Protein AF-A0A8I0AFY4-F1 (afdb_monomer_lite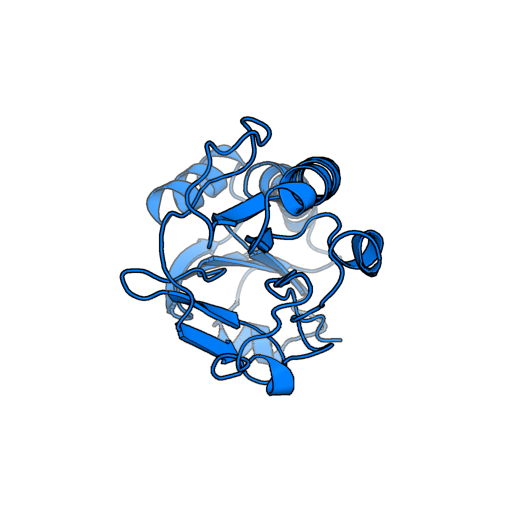)

Secondary structure (DSSP, 8-state):
-------EEEE---SSPPPBTTTTTBTTTB-S-TTTSGGGTTTSEEEEEESSTTHHHHHHHHHTTSSEEEEEE-S-SPP---TTSEE----EEEEEESSSEEEEEESS-EEE--EEEEEEE-TT-HHHHHHHHHHHHHHHHSTTT-EEEEEETTT-HHHHHHTT--SSSEEEEEETTEEEEEEES---HHHHHHHHHHH-

Organism: NCBI:txid2763037

Radius of gyration: 18.48 Å; chains: 1; bounding box: 41×35×51 Å

InterPro domains:
  IPR005746 Thioredoxin [TIGR01068] (112-199)
  IPR013766 Thioredoxin domain [PF00085] (110-197)
  IPR013766 Thioredoxin domain [PS51352] (66-200)
  IPR017937 Thioredoxin, conserved site [PS00194] (117-135)
  IPR036188 FAD/NAD(P)-binding domain superfamily [G3DSA:3.50.50.60] (18-117)
  IPR036188 FAD/NAD(P)-binding domain superfamily [SSF51905] (18-117)
  IPR036249 Thioredoxin-like superfamily [SSF52833] (84-200)

Foldseek 3Di:
DDDDLAAEEQPADDPDDDAACQVVQDVQRYDNQLVVCLVVQALGEYEYEYADQVCLVSQQVSLVGHLAYEYEYPDDDDHDHDPRYHYDPFAFHYFDDDSHTAWTDTPVDIDGQFKEKEWEDAPPDPLSVVVVVLVVVVCSVCSNRYHYHYDHCVVCVVVCVVVVPPAPGKIFMGGNNHTPDIDGTHDDSVRVVVVSVVVD

pLDDT: mean 80.94, std 14.73, range [24.83, 97.5]

Sequence (200 aa):
MYEATSIILATGVNFGKPFKGEEEFLGKGVGYCATCDAPLYKDKVVTIIAYNKHEEAEANFIGTIASKVYYVPMYKQEIEVDSSIEIINDIPVEIVGDSSVKKLILKNSEIEKDMVLVDFFAEWCGPCKMISTILDELQVEFEDKINIIKVNVDNSMDIAEQYNISNIPALVLLKKGQEVQRLIGFSPKQVIKENIEKHL

Structure (mmCIF, N/CA/C/O backbone):
data_AF-A0A8I0AFY4-F1
#
_entry.id   AF-A0A8I0AFY4-F1
#
loop_
_atom_site.group_PDB
_atom_site.id
_atom_site.type_symbol
_atom_site.label_atom_id
_atom_site.label_alt_id
_atom_site.label_comp_id
_atom_site.label_asym_id
_atom_site.label_entity_id
_atom_site.label_seq_id
_atom_site.pdbx_PDB_ins_code
_atom_site.Cartn_x
_atom_site.Cartn_y
_atom_site.Cartn_z
_atom_site.occupancy
_atom_site.B_iso_or_equiv
_atom_site.auth_seq_id
_atom_site.auth_comp_id
_atom_site.auth_asym_id
_atom_site.auth_atom_id
_atom_site.pdbx_PDB_model_num
ATOM 1 N N . MET A 1 1 ? 10.456 -14.677 -0.962 1.00 26.92 1 MET A N 1
ATOM 2 C CA . MET A 1 1 ? 10.326 -14.383 0.481 1.00 26.92 1 MET A CA 1
ATOM 3 C C . MET A 1 1 ? 9.144 -13.441 0.586 1.00 26.92 1 MET A C 1
ATOM 5 O O . MET A 1 1 ? 9.257 -12.318 0.125 1.00 26.92 1 MET A O 1
ATOM 9 N N . TYR A 1 2 ? 7.974 -13.945 0.975 1.00 24.83 2 TYR A N 1
ATOM 10 C CA . TYR A 1 2 ? 6.746 -13.150 0.958 1.00 24.83 2 TYR A CA 1
ATOM 11 C C . TYR A 1 2 ? 6.642 -12.396 2.281 1.00 24.83 2 TYR A C 1
ATOM 13 O O . TYR A 1 2 ? 6.310 -12.987 3.305 1.00 24.83 2 TYR A O 1
ATOM 21 N N . GLU A 1 3 ? 6.982 -11.110 2.260 1.00 30.56 3 GLU A N 1
ATOM 22 C CA . GLU A 1 3 ? 6.644 -10.198 3.346 1.00 30.56 3 GLU A CA 1
ATOM 23 C C . GLU A 1 3 ? 5.211 -9.724 3.140 1.00 30.56 3 GLU A C 1
ATOM 25 O O . GLU A 1 3 ? 4.889 -8.948 2.240 1.00 30.56 3 GLU A O 1
ATOM 30 N N . ALA A 1 4 ? 4.333 -10.245 3.985 1.00 30.28 4 ALA A N 1
ATOM 31 C CA . ALA A 1 4 ? 3.005 -9.712 4.170 1.00 30.28 4 ALA A CA 1
ATOM 32 C C . ALA A 1 4 ? 3.078 -8.229 4.564 1.00 30.28 4 ALA A C 1
ATOM 34 O O . ALA A 1 4 ? 3.603 -7.874 5.622 1.00 30.28 4 ALA A O 1
ATOM 35 N N . THR A 1 5 ? 2.545 -7.347 3.720 1.00 38.12 5 THR A N 1
ATOM 36 C CA . THR A 1 5 ? 2.421 -5.910 4.005 1.00 38.12 5 THR A CA 1
ATOM 37 C C . THR A 1 5 ? 1.078 -5.661 4.671 1.00 38.12 5 THR A C 1
ATOM 39 O O . THR A 1 5 ? 0.124 -5.156 4.086 1.00 38.12 5 THR A O 1
ATOM 42 N N . SER A 1 6 ? 1.015 -6.133 5.908 1.00 39.38 6 SER A N 1
ATOM 43 C CA . SER A 1 6 ? -0.186 -6.189 6.710 1.00 39.38 6 SER A CA 1
ATOM 44 C C . SER A 1 6 ? -0.705 -4.808 7.098 1.00 39.38 6 SER A C 1
ATOM 46 O O . SER A 1 6 ? 0.058 -3.967 7.569 1.00 39.38 6 SER A O 1
ATOM 48 N N . ILE A 1 7 ? -2.022 -4.625 6.982 1.00 42.84 7 ILE A N 1
ATOM 49 C CA . ILE A 1 7 ? -2.773 -3.685 7.821 1.00 42.84 7 ILE A CA 1
ATOM 50 C C . ILE A 1 7 ? -2.442 -4.033 9.264 1.00 42.84 7 ILE A C 1
ATOM 52 O O . ILE A 1 7 ? -2.649 -5.187 9.649 1.00 42.84 7 ILE A O 1
ATOM 56 N N . ILE A 1 8 ? -1.949 -3.057 10.031 1.00 51.09 8 ILE A N 1
ATOM 57 C CA . ILE A 1 8 ? -1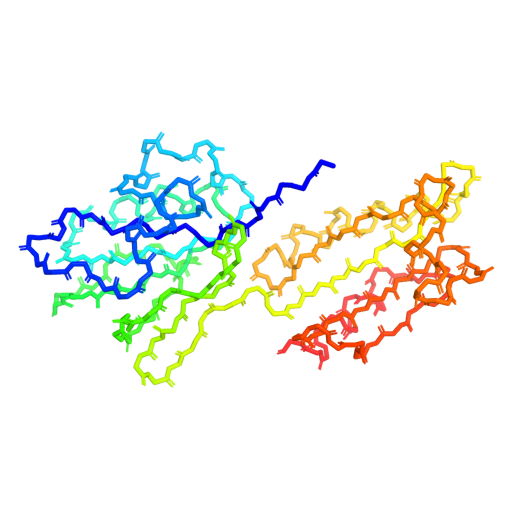.703 -3.260 11.454 1.00 51.09 8 ILE A CA 1
ATOM 58 C C . ILE A 1 8 ? -2.745 -2.576 12.303 1.00 51.09 8 ILE A C 1
ATOM 60 O O . ILE A 1 8 ? -2.895 -1.362 12.246 1.00 51.09 8 ILE A O 1
ATOM 64 N N . LEU A 1 9 ? -3.482 -3.412 13.036 1.00 50.28 9 LEU A N 1
ATOM 65 C CA . LEU A 1 9 ? -4.590 -3.045 13.898 1.00 50.28 9 LEU A CA 1
ATOM 66 C C . LEU A 1 9 ? -4.096 -2.925 15.325 1.00 50.28 9 LEU A C 1
ATOM 68 O O . LEU A 1 9 ? -4.124 -3.904 16.062 1.00 50.28 9 LEU A O 1
ATOM 72 N N . ALA A 1 10 ? -3.668 -1.719 15.691 1.00 49.62 10 ALA A N 1
ATOM 73 C CA . ALA A 1 10 ? -3.444 -1.355 17.080 1.00 49.62 10 ALA A CA 1
ATOM 74 C C . ALA A 1 10 ? -4.791 -1.136 17.762 1.00 49.62 10 ALA A C 1
ATOM 76 O O . ALA A 1 10 ? -5.280 -0.016 17.868 1.00 49.62 10 ALA A O 1
ATOM 77 N N . THR A 1 11 ? -5.418 -2.236 18.155 1.00 48.56 11 THR A N 1
ATOM 78 C CA . THR A 1 11 ? -6.507 -2.234 19.119 1.00 48.56 11 THR A CA 1
ATOM 79 C C . THR A 1 11 ? -5.837 -2.160 20.486 1.00 48.56 11 THR A C 1
ATOM 81 O O . THR A 1 11 ? -5.359 -3.185 20.985 1.00 48.56 11 THR A O 1
ATOM 84 N N . GLY A 1 12 ? -5.728 -0.981 21.102 1.00 49.16 12 GLY A N 1
ATOM 85 C CA . GLY A 1 12 ? -5.342 -0.950 22.513 1.00 49.16 12 GLY A CA 1
ATOM 86 C C . GLY A 1 12 ? -6.315 -1.800 23.332 1.00 49.16 12 GLY A C 1
ATOM 87 O O . GLY A 1 12 ? -7.367 -2.205 22.837 1.00 49.16 12 GLY A O 1
ATOM 88 N N . VAL A 1 13 ? -5.933 -2.136 24.567 1.00 40.81 13 VAL A N 1
ATOM 89 C CA . VAL A 1 13 ? -6.578 -3.178 25.388 1.00 40.81 13 VAL A CA 1
ATOM 90 C C . VAL A 1 13 ? -8.103 -3.008 25.431 1.00 40.81 13 VAL A C 1
ATOM 92 O O . VAL A 1 13 ? -8.651 -2.269 26.250 1.00 40.81 13 VAL A O 1
ATOM 95 N N . ASN A 1 14 ? -8.805 -3.709 24.542 1.00 49.06 14 ASN A N 1
ATOM 96 C CA . ASN A 1 14 ? -10.248 -3.770 24.551 1.00 49.06 14 ASN A CA 1
ATOM 97 C C . ASN A 1 14 ? -10.623 -4.805 25.610 1.00 49.06 14 ASN A C 1
ATOM 99 O O . ASN A 1 14 ? -10.336 -5.989 25.469 1.00 49.06 14 ASN A O 1
ATOM 103 N N . PHE A 1 15 ? -11.260 -4.368 26.694 1.00 49.75 15 PHE A N 1
ATOM 104 C CA . PHE A 1 15 ? -11.812 -5.284 27.699 1.00 49.75 15 PHE A CA 1
ATOM 105 C C . PHE A 1 15 ? -13.064 -6.034 27.186 1.00 49.75 15 PHE A C 1
ATOM 107 O O . PHE A 1 15 ? -13.679 -6.797 27.931 1.00 49.75 15 PHE A O 1
ATOM 114 N N . GLY A 1 16 ? -13.477 -5.782 25.938 1.00 58.00 16 GLY A N 1
ATOM 115 C CA . GLY A 1 16 ? -14.559 -6.460 25.232 1.00 58.00 16 GLY A CA 1
ATOM 116 C C . GLY A 1 16 ? -14.135 -7.749 24.522 1.00 58.00 16 GLY A C 1
ATOM 117 O O . GLY A 1 16 ? -13.005 -8.215 24.620 1.00 58.00 16 GLY A O 1
ATOM 118 N N . LYS A 1 17 ? -15.086 -8.359 23.807 1.00 62.84 17 LYS A N 1
ATOM 119 C CA . LYS A 1 17 ? -14.839 -9.577 23.028 1.00 62.84 17 LYS A CA 1
ATOM 120 C C . LYS A 1 17 ? -14.086 -9.215 21.737 1.00 62.84 17 LYS A C 1
ATOM 122 O O . LYS A 1 17 ? -14.572 -8.315 21.047 1.00 62.84 17 LYS A O 1
ATOM 127 N N . PRO A 1 18 ? -12.995 -9.920 21.384 1.00 69.12 18 PRO A N 1
ATOM 128 C CA . PRO A 1 18 ? -12.324 -9.713 20.108 1.00 69.12 18 PRO A CA 1
ATOM 129 C C . PRO A 1 18 ? -13.300 -9.927 18.950 1.00 69.12 18 PRO A C 1
ATOM 131 O O . PRO A 1 18 ? -14.193 -10.788 19.016 1.00 69.12 18 PRO A O 1
ATOM 134 N N . PHE A 1 19 ? -13.164 -9.121 17.902 1.00 78.62 19 PHE A N 1
ATOM 135 C CA . PHE A 1 19 ? -13.983 -9.262 16.702 1.00 78.62 19 PHE A CA 1
ATOM 136 C C . PHE A 1 19 ? -13.390 -10.318 15.766 1.00 78.62 19 PHE A C 1
ATOM 138 O O . PHE A 1 19 ? -12.301 -10.858 15.975 1.00 78.62 19 PHE A O 1
ATOM 145 N N . LYS A 1 20 ? -14.173 -10.727 14.767 1.00 86.50 20 LYS A N 1
ATOM 146 C CA . LYS A 1 20 ? -13.844 -11.902 13.958 1.00 86.50 20 LYS A CA 1
ATOM 147 C C . LYS A 1 20 ? -12.506 -11.691 13.231 1.00 86.50 20 LYS A C 1
ATOM 149 O O . LYS A 1 20 ? -12.325 -10.678 12.567 1.00 86.50 20 LYS A O 1
ATOM 154 N N . GLY A 1 21 ? -11.591 -12.651 13.366 1.00 82.88 21 GLY A N 1
ATOM 155 C CA . GLY A 1 21 ? -10.251 -12.613 12.765 1.00 82.88 21 GLY A CA 1
ATOM 156 C C . GLY A 1 21 ? -9.164 -11.948 13.624 1.00 82.88 21 GLY A C 1
ATOM 157 O O . GLY A 1 21 ? -7.987 -12.121 13.332 1.00 82.88 21 GLY A O 1
ATOM 158 N N . GLU A 1 22 ? -9.506 -11.250 14.710 1.00 79.19 22 GLU A N 1
ATOM 159 C CA . GLU A 1 22 ? -8.527 -10.513 15.531 1.00 79.19 22 GLU A CA 1
ATOM 160 C C . GLU A 1 22 ? -7.466 -11.429 16.159 1.00 79.19 22 GLU A C 1
ATOM 162 O O . GLU A 1 22 ? -6.271 -11.230 15.948 1.00 79.19 22 GLU A O 1
ATOM 167 N N . GLU A 1 23 ? -7.888 -12.500 16.839 1.00 81.94 23 GLU A N 1
ATOM 168 C CA . GLU A 1 23 ? -6.957 -13.480 17.420 1.00 81.94 23 GLU A CA 1
ATOM 169 C C . GLU A 1 23 ? -6.229 -14.312 16.352 1.00 81.94 23 GLU A C 1
ATOM 171 O O . GLU A 1 23 ? -5.072 -14.688 16.530 1.00 81.94 23 GLU A O 1
ATOM 176 N N . GLU A 1 24 ? -6.891 -14.598 15.229 1.00 81.56 24 GLU A N 1
ATOM 177 C CA . GLU A 1 24 ? -6.351 -15.438 14.152 1.00 81.56 24 GLU A CA 1
ATOM 178 C C . GLU A 1 24 ? -5.161 -14.781 13.436 1.00 81.56 24 GLU A C 1
ATOM 180 O O . GLU A 1 24 ? -4.197 -15.461 13.052 1.00 81.56 24 GLU A O 1
ATOM 185 N N . PHE A 1 25 ? -5.231 -13.458 13.268 1.00 77.00 25 PHE A N 1
ATOM 186 C CA . PHE A 1 25 ? -4.228 -12.663 12.568 1.00 77.00 25 PHE A CA 1
ATOM 187 C C . PHE A 1 25 ? -3.244 -11.946 13.502 1.00 77.00 25 PHE A C 1
ATOM 189 O O . PHE A 1 25 ? -2.406 -11.174 13.021 1.00 77.00 25 PHE A O 1
ATOM 196 N N . LEU A 1 26 ? -3.280 -12.226 14.809 1.00 78.19 26 LEU A N 1
ATOM 197 C CA . LEU A 1 26 ? -2.292 -11.725 15.764 1.00 78.19 26 LEU A CA 1
ATOM 198 C C . LEU A 1 26 ? -0.874 -12.157 15.356 1.00 78.19 26 LEU A C 1
ATOM 200 O O . LEU A 1 26 ? -0.601 -13.339 15.149 1.00 78.19 26 LEU A O 1
ATOM 204 N N . GLY A 1 27 ? 0.028 -11.186 15.187 1.00 70.62 27 GLY A N 1
ATOM 205 C CA . GLY A 1 27 ? 1.389 -11.411 14.680 1.00 70.62 27 GLY A CA 1
ATOM 206 C C . GLY A 1 27 ? 1.479 -11.702 13.173 1.00 70.62 27 GLY A C 1
ATOM 207 O O . GLY A 1 27 ? 2.576 -11.821 12.638 1.00 70.62 27 GLY A O 1
ATOM 208 N N . LYS A 1 28 ? 0.345 -11.774 12.464 1.00 71.94 28 LYS A N 1
ATOM 209 C CA . LYS A 1 28 ? 0.242 -11.890 10.993 1.00 71.94 28 LYS A CA 1
ATOM 210 C C . LYS A 1 28 ? -0.274 -10.601 10.352 1.00 71.94 28 LYS A C 1
ATOM 212 O O . LYS A 1 28 ? -0.790 -10.584 9.233 1.00 71.94 28 LYS A O 1
ATOM 217 N N . GLY A 1 29 ? -0.161 -9.507 11.088 1.00 71.69 29 GLY A N 1
ATOM 218 C CA . GLY A 1 29 ? -0.701 -8.217 10.719 1.00 71.69 29 GLY A CA 1
ATOM 219 C C . GLY A 1 29 ? -1.465 -7.545 11.828 1.00 71.69 29 GLY A C 1
ATOM 220 O O . GLY A 1 29 ? -1.423 -6.344 11.897 1.00 71.69 29 GLY A O 1
ATOM 221 N N . VAL A 1 30 ? -2.073 -8.261 12.763 1.00 76.88 30 VAL A N 1
ATOM 222 C CA . VAL A 1 30 ? -2.669 -7.622 13.945 1.00 76.88 30 VAL A CA 1
ATOM 223 C C . VAL A 1 30 ? -1.609 -7.494 15.040 1.00 76.88 30 VAL A C 1
ATOM 225 O O . VAL A 1 30 ? -0.849 -8.441 15.260 1.00 76.88 30 VAL A O 1
ATOM 228 N N . GLY A 1 31 ? -1.553 -6.349 15.725 1.00 75.38 31 GLY A N 1
ATOM 229 C CA . GLY A 1 31 ? -0.622 -6.095 16.829 1.00 75.38 31 GLY A CA 1
ATOM 230 C C . GLY A 1 31 ? -1.266 -5.199 17.884 1.00 75.38 31 GLY A C 1
ATOM 231 O O . GLY A 1 31 ? -1.845 -4.181 17.547 1.00 75.38 31 GLY A O 1
ATOM 232 N N . TYR A 1 32 ? -1.180 -5.558 19.165 1.00 71.06 32 TYR A N 1
ATOM 233 C CA . TYR A 1 32 ? -1.927 -4.873 20.235 1.00 71.06 32 TYR A CA 1
ATOM 234 C C . TYR A 1 32 ? -1.276 -3.592 20.772 1.00 71.06 32 TYR A C 1
ATOM 236 O O . TYR A 1 32 ? -1.876 -2.893 21.585 1.00 71.06 32 TYR A O 1
ATOM 244 N N . CYS A 1 33 ? -0.043 -3.291 20.366 1.00 69.75 33 CYS A N 1
ATOM 245 C CA . CYS A 1 33 ? 0.680 -2.107 20.813 1.00 69.75 33 CYS A CA 1
ATOM 246 C C . CYS A 1 33 ? 1.232 -1.378 19.594 1.00 69.75 33 CYS A C 1
ATOM 248 O O . CYS A 1 33 ? 2.164 -1.862 18.950 1.00 69.75 33 CYS A O 1
ATOM 250 N N . ALA A 1 34 ? 0.672 -0.207 19.275 1.00 65.75 34 ALA A N 1
ATOM 251 C CA . ALA A 1 34 ? 1.087 0.511 18.079 1.00 65.75 34 ALA A CA 1
ATOM 252 C C . ALA A 1 34 ? 2.571 0.898 18.174 1.00 65.75 34 ALA A C 1
ATOM 254 O O . ALA A 1 34 ? 3.357 0.714 17.251 1.00 65.75 34 ALA A O 1
ATOM 255 N N . THR A 1 35 ? 2.961 1.390 19.346 1.00 68.88 35 THR A N 1
ATOM 256 C CA . THR A 1 35 ? 4.300 1.923 19.609 1.00 68.88 35 THR A CA 1
ATOM 257 C C . THR A 1 35 ? 5.371 0.846 19.805 1.00 68.88 35 THR A C 1
ATOM 259 O O . THR A 1 35 ? 6.526 1.075 19.451 1.00 68.88 35 THR A O 1
ATOM 262 N N . CYS A 1 36 ? 5.020 -0.334 20.323 1.00 70.81 36 CYS A N 1
ATOM 263 C CA . CYS A 1 36 ? 5.969 -1.429 20.561 1.00 70.81 36 CYS A CA 1
ATOM 264 C C . CYS A 1 36 ? 6.450 -2.060 19.249 1.00 70.81 36 CYS A C 1
ATOM 266 O O . CYS A 1 36 ? 7.625 -2.395 19.107 1.00 70.81 36 CYS A O 1
ATOM 268 N N . ASP A 1 37 ? 5.534 -2.179 18.290 1.00 69.88 37 ASP A N 1
ATOM 269 C CA . ASP A 1 37 ? 5.770 -2.763 16.971 1.00 69.88 37 ASP A CA 1
ATOM 270 C C . ASP A 1 37 ? 6.057 -1.689 15.909 1.00 69.88 37 ASP A C 1
ATOM 272 O O . ASP A 1 37 ? 6.194 -2.000 14.729 1.00 69.88 37 ASP A O 1
ATOM 276 N N . ALA A 1 38 ? 6.219 -0.428 16.320 1.00 71.50 38 ALA A N 1
ATOM 277 C CA . ALA A 1 38 ? 6.475 0.713 15.446 1.00 71.50 38 ALA A CA 1
ATOM 278 C C . ALA A 1 38 ? 7.570 0.480 14.380 1.00 71.50 38 ALA A C 1
ATOM 280 O O . ALA A 1 38 ? 7.353 0.858 13.228 1.00 71.50 38 ALA A O 1
ATOM 281 N N . PRO A 1 39 ? 8.709 -0.193 14.661 1.00 72.62 39 PRO A N 1
ATOM 282 C CA . PRO A 1 39 ? 9.692 -0.501 13.619 1.00 72.62 39 PRO A CA 1
ATOM 283 C C . PRO A 1 39 ? 9.135 -1.335 12.455 1.00 72.62 39 PRO A C 1
ATOM 285 O O . PRO A 1 39 ? 9.630 -1.228 11.337 1.00 72.62 39 PRO A O 1
ATOM 288 N N . LEU A 1 40 ? 8.107 -2.153 12.698 1.00 65.75 40 LEU A N 1
ATOM 289 C CA . LEU A 1 40 ? 7.450 -2.980 11.685 1.00 65.75 40 LEU A CA 1
ATOM 290 C C . LEU A 1 40 ? 6.480 -2.184 10.808 1.00 65.75 40 LEU A C 1
ATOM 292 O O . LEU A 1 40 ? 6.037 -2.714 9.787 1.00 65.75 40 LEU A O 1
ATOM 296 N N . TYR A 1 41 ? 6.114 -0.967 11.219 1.00 72.06 41 TYR A N 1
ATOM 297 C CA . TYR A 1 41 ? 5.075 -0.135 10.595 1.00 72.06 41 TYR A CA 1
ATOM 298 C C . TYR A 1 41 ? 5.657 0.913 9.659 1.00 72.06 41 TYR A C 1
ATOM 300 O O . TYR A 1 41 ? 4.914 1.583 8.944 1.00 72.06 41 TYR A O 1
ATOM 308 N N . LYS A 1 42 ? 6.984 1.050 9.685 1.00 70.00 42 LYS A N 1
ATOM 309 C CA . LYS A 1 42 ? 7.702 1.992 8.852 1.00 70.00 42 LYS A CA 1
ATOM 310 C C . LYS A 1 42 ? 7.335 1.773 7.385 1.00 70.00 42 LYS A C 1
ATOM 312 O O . LYS A 1 42 ? 7.392 0.641 6.903 1.00 70.00 42 LYS A O 1
ATOM 317 N N . ASP A 1 43 ? 6.964 2.858 6.722 1.00 61.16 43 ASP A N 1
ATOM 318 C CA . ASP A 1 43 ? 6.621 2.899 5.304 1.00 61.16 43 ASP A CA 1
ATOM 319 C C . ASP A 1 43 ? 5.395 2.017 4.923 1.00 61.16 43 ASP A C 1
ATOM 321 O O . ASP A 1 43 ? 5.275 1.480 3.815 1.00 61.16 43 ASP A O 1
ATOM 325 N N . LYS A 1 44 ? 4.474 1.784 5.879 1.00 70.31 44 LYS A N 1
ATOM 326 C CA . LYS A 1 44 ? 3.249 0.978 5.688 1.00 70.31 44 LYS A CA 1
ATOM 327 C C . LYS A 1 44 ? 1.971 1.764 5.967 1.00 70.31 44 LYS A C 1
ATOM 329 O O . LYS A 1 44 ? 1.956 2.704 6.752 1.00 70.31 44 LYS A O 1
ATOM 334 N N . VAL A 1 45 ? 0.868 1.270 5.398 1.00 74.69 45 VAL A N 1
ATOM 335 C CA . VAL A 1 45 ? -0.494 1.684 5.762 1.00 74.69 45 VAL A CA 1
ATOM 336 C C . VAL A 1 45 ? -0.880 0.998 7.061 1.00 74.69 45 VAL A C 1
ATOM 338 O O . VAL A 1 45 ? -0.934 -0.232 7.127 1.00 74.69 45 VAL A O 1
ATOM 341 N N . VAL A 1 46 ? -1.194 1.793 8.074 1.00 81.06 46 VAL A N 1
ATOM 342 C CA . VAL A 1 46 ? -1.598 1.320 9.398 1.00 81.06 46 VAL A CA 1
ATOM 343 C C . VAL A 1 46 ? -3.037 1.745 9.659 1.00 81.06 46 VAL A C 1
ATOM 345 O O . VAL A 1 46 ? -3.456 2.832 9.271 1.00 81.06 46 VAL A O 1
ATOM 348 N N . THR A 1 47 ? -3.826 0.884 10.296 1.00 85.62 47 THR A N 1
ATOM 349 C CA . THR A 1 47 ? -5.191 1.224 10.716 1.00 85.62 47 THR A CA 1
ATOM 350 C C . THR A 1 47 ? -5.288 1.067 12.223 1.00 85.62 47 THR A C 1
ATOM 352 O O . THR A 1 47 ? -5.268 -0.037 12.738 1.00 85.62 47 THR A O 1
ATOM 355 N N . ILE A 1 48 ? -5.401 2.159 12.959 1.00 86.94 48 ILE A N 1
ATOM 356 C CA . ILE A 1 48 ? -5.468 2.140 14.419 1.00 86.94 48 ILE A CA 1
ATOM 357 C C . ILE A 1 48 ? -6.936 2.143 14.829 1.00 86.94 48 ILE A C 1
ATOM 359 O O . ILE A 1 48 ? -7.671 3.065 14.482 1.00 86.94 48 ILE A O 1
ATOM 363 N N . ILE A 1 49 ? -7.367 1.115 15.560 1.00 87.38 49 ILE A N 1
ATOM 364 C CA . ILE A 1 49 ? -8.715 1.050 16.133 1.00 87.38 49 ILE A CA 1
ATOM 365 C C . ILE A 1 49 ? -8.606 1.492 17.584 1.00 87.38 49 ILE A C 1
ATOM 367 O O . ILE A 1 49 ? -8.129 0.742 18.432 1.00 87.38 49 ILE A O 1
ATOM 371 N N . ALA A 1 50 ? -9.065 2.704 17.865 1.00 85.75 50 ALA A N 1
ATOM 372 C CA . ALA A 1 50 ? -8.857 3.333 19.155 1.00 85.75 50 ALA A CA 1
ATOM 373 C C . ALA A 1 50 ? -10.115 3.289 20.023 1.00 85.75 50 ALA A C 1
ATOM 375 O O . ALA A 1 50 ? -11.162 3.800 19.639 1.00 85.75 50 ALA A O 1
ATOM 376 N N . TYR A 1 51 ? -10.025 2.731 21.222 1.00 83.44 51 TYR A N 1
ATOM 377 C CA . TYR A 1 51 ? -11.099 2.691 22.214 1.00 83.44 51 TYR A CA 1
ATOM 378 C C . TYR A 1 51 ? -11.041 3.837 23.225 1.00 83.44 51 TYR A C 1
ATOM 380 O O . TYR A 1 51 ? -11.997 4.036 23.979 1.00 83.44 51 TYR A O 1
ATOM 388 N N . ASN A 1 52 ? -9.945 4.593 23.270 1.00 82.44 52 ASN A N 1
ATOM 389 C CA . ASN A 1 52 ? -9.758 5.679 24.221 1.00 82.44 52 ASN A CA 1
ATOM 390 C C . ASN A 1 52 ? -8.894 6.819 23.649 1.00 82.44 52 ASN A C 1
ATOM 392 O O . ASN A 1 52 ? -8.167 6.663 22.674 1.00 82.44 52 ASN A O 1
ATOM 396 N N . LYS A 1 53 ? -8.951 7.984 24.307 1.00 85.25 53 LYS A N 1
ATOM 397 C CA . LYS A 1 53 ? -8.225 9.187 23.875 1.00 85.25 53 LYS A CA 1
ATOM 398 C C . LYS A 1 53 ? -6.694 9.051 23.969 1.00 85.25 53 LYS A C 1
ATOM 400 O O . LYS A 1 53 ? -5.970 9.733 23.259 1.00 85.25 53 LYS A O 1
ATOM 405 N N . HIS A 1 54 ? -6.168 8.162 24.817 1.00 83.50 54 HIS A N 1
ATOM 406 C CA . HIS A 1 54 ? -4.714 7.988 24.965 1.00 83.50 54 HIS A CA 1
ATOM 407 C C . HIS A 1 54 ? -4.058 7.464 23.674 1.00 83.50 54 HIS A C 1
ATOM 409 O O . HIS A 1 54 ? -2.910 7.795 23.384 1.00 83.50 54 HIS A O 1
ATOM 415 N N . GLU A 1 55 ? -4.795 6.709 22.859 1.00 83.31 55 GLU A N 1
ATOM 416 C CA . GLU A 1 55 ? -4.306 6.169 21.585 1.00 83.31 55 GLU A CA 1
ATOM 417 C C . GLU A 1 55 ? -4.116 7.242 20.499 1.00 83.31 55 GLU A C 1
ATOM 419 O O . GLU A 1 55 ? -3.468 6.969 19.494 1.00 83.31 55 GLU A O 1
ATOM 424 N N . GLU A 1 56 ? -4.619 8.470 20.681 1.00 89.12 56 GLU A N 1
ATOM 425 C CA . GLU A 1 56 ? -4.333 9.591 19.767 1.00 89.12 56 GLU A CA 1
ATOM 426 C C . GLU A 1 56 ? -2.834 9.914 19.727 1.00 89.12 56 GLU A C 1
ATOM 428 O O . GLU A 1 56 ? -2.267 10.136 18.659 1.00 89.12 56 GLU A O 1
ATOM 433 N N . ALA A 1 57 ? -2.161 9.879 20.884 1.00 88.06 57 ALA A N 1
ATOM 434 C CA . ALA A 1 57 ? -0.721 10.110 20.966 1.00 88.06 57 ALA A CA 1
ATOM 435 C C . ALA A 1 57 ? 0.071 9.010 20.243 1.00 88.06 57 ALA A C 1
ATOM 437 O O . ALA A 1 57 ? 1.076 9.293 19.589 1.00 88.06 57 ALA A O 1
ATOM 438 N N . GLU A 1 58 ? -0.404 7.764 20.324 1.00 85.62 58 GLU A N 1
ATOM 439 C CA . GLU A 1 58 ? 0.173 6.648 19.578 1.00 85.62 58 GLU A CA 1
ATOM 440 C C . GLU A 1 58 ? -0.053 6.820 18.077 1.00 85.62 58 GLU A C 1
ATOM 442 O O . GLU A 1 58 ? 0.892 6.681 17.308 1.00 85.62 58 GLU A O 1
ATOM 447 N N . ALA A 1 59 ? -1.261 7.199 17.657 1.00 87.69 59 ALA A N 1
ATOM 448 C CA . ALA A 1 59 ? -1.566 7.460 16.256 1.00 87.69 59 ALA A CA 1
ATOM 449 C C . ALA A 1 59 ? -0.699 8.577 15.674 1.00 87.69 59 ALA A C 1
ATOM 451 O O . ALA A 1 59 ? -0.137 8.401 14.596 1.00 87.69 59 ALA A O 1
ATOM 452 N N . ASN A 1 60 ? -0.509 9.669 16.416 1.00 91.25 60 ASN A N 1
ATOM 453 C CA . ASN A 1 60 ? 0.369 10.770 16.023 1.00 91.25 60 ASN A CA 1
ATOM 454 C C . ASN A 1 60 ? 1.824 10.315 15.885 1.00 91.25 60 ASN A C 1
ATOM 456 O O . ASN A 1 60 ? 2.488 10.675 14.919 1.00 91.25 60 ASN A O 1
ATOM 460 N N . PHE A 1 61 ? 2.318 9.487 16.811 1.00 89.50 61 PHE A N 1
ATOM 461 C CA . PHE A 1 61 ? 3.655 8.906 16.697 1.00 89.50 61 PHE A CA 1
ATOM 462 C C . PHE A 1 61 ? 3.779 7.998 15.468 1.00 89.50 61 PHE A C 1
ATOM 464 O O . PHE A 1 61 ? 4.728 8.142 14.698 1.00 89.50 61 PHE A O 1
ATOM 471 N N . ILE A 1 62 ? 2.810 7.107 15.240 1.00 84.50 62 ILE A N 1
ATOM 472 C CA . ILE A 1 62 ? 2.801 6.232 14.064 1.00 84.50 62 ILE A CA 1
ATOM 473 C C . ILE A 1 62 ? 2.703 7.043 12.772 1.00 84.50 62 ILE A C 1
ATOM 475 O O . ILE A 1 62 ? 3.404 6.719 11.823 1.00 84.50 62 ILE A O 1
ATOM 479 N N . GLY A 1 63 ? 1.960 8.148 12.745 1.00 83.00 63 GLY A N 1
ATOM 480 C CA . GLY A 1 63 ? 1.912 9.064 11.601 1.00 83.00 63 GLY A CA 1
ATOM 481 C C . GLY A 1 63 ? 3.269 9.666 11.213 1.00 83.00 63 GLY A C 1
ATOM 482 O O . GLY A 1 63 ? 3.424 10.122 10.088 1.00 83.00 63 GLY A O 1
ATOM 483 N N . THR A 1 64 ? 4.275 9.639 12.098 1.00 84.44 64 THR A N 1
ATOM 484 C CA . THR A 1 64 ? 5.639 10.102 11.767 1.00 84.44 64 THR A CA 1
ATOM 485 C C . THR A 1 64 ? 6.501 9.059 11.052 1.00 84.44 64 THR A C 1
ATOM 487 O O . THR A 1 64 ? 7.562 9.407 10.535 1.00 84.44 64 THR A O 1
ATOM 490 N N . ILE A 1 65 ? 6.087 7.789 11.059 1.00 80.06 65 ILE A N 1
ATOM 491 C CA . ILE A 1 65 ? 6.876 6.659 10.539 1.00 80.06 65 ILE A CA 1
ATOM 492 C C . ILE A 1 65 ? 6.130 5.813 9.509 1.00 80.06 65 ILE A C 1
ATOM 494 O O . ILE A 1 65 ? 6.762 5.206 8.647 1.00 80.06 65 ILE A O 1
ATOM 498 N N . ALA A 1 66 ? 4.813 5.718 9.640 1.00 72.38 66 ALA A N 1
ATOM 499 C CA . ALA A 1 66 ? 3.943 5.033 8.713 1.00 72.38 66 ALA A CA 1
ATOM 500 C C . ALA A 1 66 ? 3.706 5.928 7.507 1.00 72.38 66 ALA A C 1
ATOM 502 O O . ALA A 1 66 ? 3.763 7.153 7.596 1.00 72.38 66 ALA A O 1
ATOM 503 N N . SER A 1 67 ? 3.379 5.286 6.401 1.00 67.44 67 SER A N 1
ATOM 504 C CA . SER A 1 67 ? 3.017 5.988 5.190 1.00 67.44 67 SER A CA 1
ATOM 505 C C . SER A 1 67 ? 1.652 6.668 5.348 1.00 67.44 67 SER A C 1
ATOM 507 O O . SER A 1 67 ? 1.503 7.872 5.151 1.00 67.44 67 SER A O 1
ATOM 509 N N . LYS A 1 68 ? 0.671 5.870 5.807 1.00 77.00 68 LYS A N 1
ATOM 510 C CA . LYS A 1 68 ? -0.715 6.249 6.093 1.00 77.00 68 LYS A CA 1
ATOM 511 C C . LYS A 1 68 ? -1.060 5.786 7.475 1.00 77.00 68 LYS A C 1
ATOM 513 O O . LYS A 1 68 ? -0.775 4.641 7.842 1.00 77.00 68 LYS A O 1
ATOM 518 N N . VAL A 1 69 ? -1.873 6.584 8.145 1.00 83.94 69 VAL A N 1
ATOM 519 C CA . VAL A 1 69 ? -2.641 6.109 9.285 1.00 83.94 69 VAL A CA 1
ATOM 520 C C . VAL A 1 69 ? -4.117 6.365 9.033 1.00 83.94 69 VAL A C 1
ATOM 522 O O . VAL A 1 69 ? -4.541 7.502 8.824 1.00 83.94 69 VAL A O 1
ATOM 525 N N . TYR A 1 70 ? -4.896 5.290 9.060 1.00 86.88 70 TYR A N 1
ATOM 526 C CA . TYR A 1 70 ? -6.333 5.351 9.276 1.00 86.88 70 TYR A CA 1
ATOM 527 C C . TYR A 1 70 ? -6.595 5.252 10.774 1.00 86.88 70 TYR A C 1
ATOM 529 O O . TYR A 1 70 ? -6.066 4.360 11.434 1.00 86.88 70 TYR A O 1
ATOM 537 N N . TYR A 1 71 ? -7.406 6.146 11.319 1.00 89.94 71 TYR A N 1
ATOM 538 C CA . TYR A 1 71 ? -7.773 6.154 12.729 1.00 89.94 71 TYR A CA 1
ATOM 539 C C . TYR A 1 71 ? -9.271 5.896 12.863 1.00 89.94 71 TYR A C 1
ATOM 541 O O . TYR A 1 71 ? -10.086 6.677 12.377 1.00 89.94 71 TYR A O 1
ATOM 549 N N . VAL A 1 72 ? -9.635 4.790 13.505 1.00 90.50 72 VAL A N 1
ATOM 550 C CA . VAL A 1 72 ? -11.019 4.352 13.706 1.00 90.50 72 VAL A CA 1
ATOM 551 C C . VAL A 1 72 ? -11.388 4.553 15.181 1.00 90.50 72 VAL A C 1
ATOM 553 O O . VAL A 1 72 ? -11.079 3.686 16.005 1.00 90.50 72 VAL A O 1
ATOM 556 N N . PRO A 1 73 ? -12.008 5.687 15.560 1.00 91.12 73 PRO A N 1
ATOM 557 C CA . PRO A 1 73 ? -12.387 5.944 16.942 1.00 91.12 73 PRO A CA 1
ATOM 558 C C . PRO A 1 73 ? -13.638 5.151 17.340 1.00 91.12 73 PRO A C 1
ATOM 560 O O . PRO A 1 73 ? -14.716 5.288 16.767 1.00 91.12 73 PRO A O 1
ATOM 563 N N . MET A 1 74 ? -13.510 4.374 18.409 1.00 88.62 74 MET A N 1
ATOM 564 C CA . MET A 1 74 ? -14.570 3.600 19.060 1.00 88.62 74 MET A CA 1
ATOM 565 C C . MET A 1 74 ? -15.119 4.294 20.319 1.00 88.62 74 MET A C 1
ATOM 567 O O . MET A 1 74 ? -15.877 3.703 21.092 1.00 88.62 74 MET A O 1
ATOM 571 N N . TYR A 1 75 ? -14.768 5.566 20.520 1.00 84.31 75 TYR A N 1
ATOM 572 C CA . TYR A 1 75 ? -15.233 6.431 21.604 1.00 84.31 75 TYR A CA 1
ATOM 573 C C . TYR A 1 75 ? -15.858 7.722 21.053 1.00 84.31 75 TYR A C 1
ATOM 575 O O . TYR A 1 75 ? -15.767 8.027 19.871 1.00 84.31 75 TYR A O 1
ATOM 583 N N . LYS A 1 76 ? -16.564 8.469 21.911 1.00 83.44 76 LYS A N 1
ATOM 584 C CA . LYS A 1 76 ? -17.414 9.612 21.507 1.00 83.44 76 LYS A CA 1
ATOM 585 C C . LYS A 1 76 ? -16.818 10.995 21.798 1.00 83.44 76 LYS A C 1
ATOM 587 O O . LYS A 1 76 ? -17.548 11.981 21.752 1.00 83.44 76 LYS A O 1
ATOM 592 N N . GLN A 1 77 ? -15.556 11.066 22.207 1.00 86.75 77 GLN A N 1
ATOM 593 C CA . GLN A 1 77 ? -14.910 12.343 22.525 1.00 86.75 77 GLN A CA 1
ATOM 594 C C . GLN A 1 77 ? -14.419 13.014 21.237 1.00 86.75 77 GLN A C 1
ATOM 596 O O . GLN A 1 77 ? -14.381 12.379 20.186 1.00 86.75 77 GLN A O 1
ATOM 601 N N . GLU A 1 78 ? -14.089 14.301 21.318 1.00 88.25 78 GLU A N 1
ATOM 602 C CA . GLU A 1 78 ? -13.450 15.013 20.210 1.00 88.25 78 GLU A CA 1
ATOM 603 C C . GLU A 1 78 ? -12.064 14.421 19.945 1.00 88.25 78 GLU A C 1
ATOM 605 O O . GLU A 1 78 ? -11.317 14.180 20.898 1.00 88.25 78 GLU A O 1
ATOM 610 N N . ILE A 1 79 ? -11.785 14.162 18.665 1.00 92.19 79 ILE A N 1
ATOM 611 C CA . ILE A 1 79 ? -10.578 13.476 18.209 1.00 92.19 79 ILE A CA 1
ATOM 612 C C . ILE A 1 79 ? -9.506 14.509 17.871 1.00 92.19 79 ILE A C 1
ATOM 614 O O . ILE A 1 79 ? -9.713 15.344 16.991 1.00 92.19 79 ILE A O 1
ATOM 618 N N . GLU A 1 80 ? -8.358 14.427 18.537 1.00 92.31 80 GLU A N 1
ATOM 619 C CA . GLU A 1 80 ? -7.221 15.340 18.364 1.00 92.31 80 GLU A CA 1
ATOM 620 C C . GLU A 1 80 ? -6.000 14.595 17.790 1.00 92.31 80 GLU A C 1
ATOM 622 O O . GLU A 1 80 ? -5.014 14.319 18.476 1.00 92.31 80 GLU A O 1
ATOM 627 N N . VAL A 1 81 ? -6.060 14.263 16.497 1.00 92.56 81 VAL A N 1
ATOM 628 C CA . VAL A 1 81 ? -4.947 13.645 15.750 1.00 92.56 81 VAL A CA 1
ATOM 629 C C . VAL A 1 81 ? -4.380 14.594 14.693 1.00 92.56 81 VAL A C 1
ATOM 631 O O . VAL A 1 81 ? -5.034 15.560 14.294 1.00 92.56 81 VAL A O 1
ATOM 634 N N . ASP A 1 82 ? -3.149 14.335 14.251 1.00 92.00 82 ASP A N 1
ATOM 635 C CA . ASP A 1 82 ? -2.478 15.120 13.216 1.00 92.00 82 ASP A CA 1
ATOM 636 C C . ASP A 1 82 ? -3.285 15.145 11.907 1.00 92.00 82 ASP A C 1
ATOM 638 O O . ASP A 1 82 ? -3.928 14.169 11.527 1.00 92.00 82 ASP A O 1
ATOM 642 N N . SER A 1 83 ? -3.218 16.262 11.180 1.00 86.12 83 SER A N 1
ATOM 643 C CA . SER A 1 83 ? -3.944 16.466 9.917 1.00 86.12 83 SER A CA 1
ATOM 644 C C . SER A 1 83 ? -3.613 15.464 8.801 1.00 86.12 83 SER A C 1
ATOM 646 O O . SER A 1 83 ? -4.397 15.318 7.864 1.00 86.12 83 SER A O 1
ATOM 648 N N . SER A 1 84 ? -2.461 14.794 8.877 1.00 81.25 84 SER A N 1
ATOM 649 C CA . SER A 1 84 ? -2.060 13.721 7.957 1.00 81.25 84 SER A CA 1
ATOM 650 C C . SER A 1 84 ? -2.829 12.409 8.182 1.00 81.25 84 SER A C 1
ATOM 652 O O . SER A 1 84 ? -2.908 11.571 7.278 1.00 81.25 84 SER A O 1
ATOM 654 N N . ILE A 1 85 ? -3.435 12.240 9.361 1.00 87.06 85 ILE A N 1
ATOM 655 C CA . ILE A 1 85 ? -4.147 11.031 9.776 1.00 87.06 85 ILE A CA 1
ATOM 656 C C . ILE A 1 85 ? -5.600 11.097 9.304 1.00 87.06 85 ILE A C 1
ATOM 658 O O . ILE A 1 85 ? -6.305 12.087 9.493 1.00 87.06 85 ILE A O 1
ATOM 662 N N . GLU A 1 86 ? -6.075 10.012 8.695 1.00 87.06 86 GLU A N 1
ATOM 663 C CA . GLU A 1 86 ? -7.435 9.936 8.170 1.00 87.06 86 GLU A CA 1
ATOM 664 C C . GLU A 1 86 ? -8.378 9.268 9.164 1.00 87.06 86 GLU A C 1
ATOM 666 O O . GLU A 1 86 ? -8.245 8.087 9.478 1.00 87.06 86 GLU A O 1
ATOM 671 N N . ILE A 1 87 ? -9.357 10.027 9.649 1.00 91.56 87 ILE A N 1
ATOM 672 C CA . ILE A 1 87 ? -10.340 9.537 10.615 1.00 91.56 87 ILE A CA 1
ATOM 673 C C . ILE A 1 87 ? -11.469 8.807 9.881 1.00 91.56 87 ILE A C 1
ATOM 675 O O . ILE A 1 87 ? -12.178 9.397 9.064 1.00 91.56 87 ILE A O 1
ATOM 679 N N . ILE A 1 88 ? -11.694 7.543 10.236 1.00 89.38 88 ILE A N 1
ATOM 680 C CA . ILE A 1 88 ? -12.790 6.718 9.728 1.00 89.38 88 ILE A CA 1
ATOM 681 C C . ILE A 1 88 ? -13.785 6.458 10.858 1.00 89.38 88 ILE A C 1
ATOM 683 O O . ILE A 1 88 ? -13.566 5.629 11.737 1.00 89.38 88 ILE A O 1
ATOM 687 N N . ASN A 1 89 ? -14.921 7.152 10.811 1.00 90.94 89 ASN A N 1
ATOM 688 C CA . ASN A 1 89 ? -16.012 6.988 11.774 1.00 90.94 89 ASN A CA 1
ATOM 689 C C . ASN A 1 89 ? -16.914 5.806 11.391 1.00 90.94 89 ASN A C 1
ATOM 691 O O . ASN A 1 89 ? -18.059 5.989 10.970 1.00 90.94 89 ASN A O 1
ATOM 695 N N . ASP A 1 90 ? -16.390 4.592 11.518 1.00 89.25 90 ASP A N 1
ATOM 696 C CA . ASP A 1 90 ? -17.117 3.352 11.249 1.00 89.25 90 ASP A CA 1
ATOM 697 C C . ASP A 1 90 ? -16.758 2.273 12.284 1.00 89.25 90 ASP A C 1
ATOM 699 O O . ASP A 1 90 ? -15.845 2.439 13.086 1.00 89.25 90 ASP A O 1
ATOM 703 N N . ILE A 1 91 ? -17.509 1.173 12.311 1.00 87.94 91 ILE A N 1
ATOM 704 C CA . ILE A 1 91 ? -17.366 0.125 13.332 1.00 87.94 91 ILE A CA 1
ATOM 705 C C . ILE A 1 91 ? -16.657 -1.094 12.729 1.00 87.94 91 ILE A C 1
ATOM 707 O O . ILE A 1 91 ? -17.209 -1.670 11.793 1.00 87.94 91 ILE A O 1
ATOM 711 N N . PRO A 1 92 ? -15.511 -1.547 13.269 1.00 87.62 92 PRO A N 1
ATOM 712 C CA . PRO A 1 92 ? -14.865 -2.803 12.884 1.00 87.62 92 PRO A CA 1
ATOM 713 C C . PRO A 1 92 ? -15.767 -4.019 13.101 1.00 87.62 92 PRO A C 1
ATOM 715 O O . PRO A 1 92 ? -16.381 -4.170 14.159 1.00 87.62 92 PRO A O 1
ATOM 718 N N . VAL A 1 93 ? -15.845 -4.890 12.094 1.00 90.31 93 VAL A N 1
ATOM 719 C CA . VAL A 1 93 ? -16.671 -6.108 12.115 1.00 90.31 93 VAL A CA 1
ATOM 720 C C . VAL A 1 93 ? -15.812 -7.361 11.985 1.00 90.31 93 VAL A C 1
ATOM 722 O O . VAL A 1 93 ? -15.976 -8.305 12.761 1.00 90.31 93 VAL A O 1
ATOM 725 N N . GLU A 1 94 ? -14.918 -7.390 10.998 1.00 88.44 94 GLU A N 1
ATOM 726 C CA . GLU A 1 94 ? -14.143 -8.584 10.659 1.00 88.44 94 GLU A CA 1
ATOM 727 C C . GLU A 1 94 ? -12.805 -8.225 10.014 1.00 88.44 94 GLU A C 1
ATOM 729 O O . GLU A 1 94 ? -12.704 -7.277 9.240 1.00 88.44 94 GLU A O 1
ATOM 734 N N . ILE A 1 95 ? -11.786 -9.026 10.302 1.00 84.62 95 ILE A N 1
ATOM 735 C CA . ILE A 1 95 ? -10.479 -8.979 9.653 1.00 84.62 95 ILE A CA 1
ATOM 736 C C . ILE A 1 95 ? -10.398 -10.164 8.708 1.00 84.62 95 ILE A C 1
ATOM 738 O O . ILE A 1 95 ? -10.611 -11.305 9.116 1.00 84.62 95 ILE A O 1
ATOM 742 N N . VAL A 1 96 ? -10.084 -9.889 7.445 1.00 83.81 96 VAL A N 1
ATOM 743 C CA . VAL A 1 96 ? -10.005 -10.902 6.393 1.00 83.81 96 VAL A CA 1
ATOM 744 C C . VAL A 1 96 ? -8.574 -10.984 5.876 1.00 83.81 96 VAL A C 1
ATOM 746 O O . VAL A 1 96 ? -7.917 -9.971 5.616 1.00 83.81 96 VAL A O 1
ATOM 749 N N . GLY A 1 97 ? -8.089 -12.210 5.710 1.00 77.00 97 GLY A N 1
ATOM 750 C CA . GLY A 1 97 ? -6.726 -12.499 5.289 1.00 77.00 97 GLY A CA 1
ATOM 751 C C . GLY A 1 97 ? -6.525 -13.970 4.937 1.00 77.00 97 GLY A C 1
ATOM 752 O O . GLY A 1 97 ? -7.457 -14.768 5.012 1.00 77.00 97 GLY A O 1
ATOM 753 N N . ASP A 1 98 ? -5.307 -14.317 4.530 1.00 73.00 98 ASP A N 1
ATOM 754 C CA . ASP A 1 98 ? -4.862 -15.697 4.290 1.00 73.00 98 ASP A CA 1
ATOM 755 C C . ASP A 1 98 ? -3.707 -16.078 5.234 1.00 73.00 98 ASP A C 1
ATOM 757 O O . ASP A 1 98 ? -3.933 -16.452 6.382 1.00 73.00 98 ASP A O 1
ATOM 761 N N . SER A 1 99 ? -2.455 -15.941 4.797 1.00 65.75 99 SER A N 1
ATOM 762 C CA . SER A 1 99 ? -1.278 -15.967 5.665 1.00 65.75 99 SER A CA 1
ATOM 763 C C . SER A 1 99 ? -1.130 -14.682 6.478 1.00 65.75 99 SER A C 1
ATOM 765 O O . SER A 1 99 ? -0.440 -14.689 7.496 1.00 65.75 99 SER A O 1
ATOM 767 N N . SER A 1 100 ? -1.769 -13.595 6.039 1.00 66.69 100 SER A N 1
ATOM 768 C CA . SER A 1 100 ? -1.707 -12.277 6.668 1.00 66.69 100 SER A CA 1
ATOM 769 C C . SER A 1 100 ? -2.958 -11.447 6.426 1.00 66.69 100 SER A C 1
ATOM 771 O O . SER A 1 100 ? -3.738 -11.747 5.521 1.00 66.69 100 SER A O 1
ATOM 773 N N . VAL A 1 101 ? -3.116 -10.371 7.202 1.00 74.00 101 VAL A N 1
ATOM 774 C CA . VAL A 1 101 ? -4.223 -9.422 7.030 1.00 74.00 101 VAL A CA 1
ATOM 775 C C . VAL A 1 101 ? -4.186 -8.810 5.631 1.00 74.00 101 VAL A C 1
ATOM 777 O O . VAL A 1 101 ? -3.174 -8.234 5.232 1.00 74.00 101 VAL A O 1
ATOM 780 N N . LYS A 1 102 ? -5.305 -8.903 4.910 1.00 73.06 102 LYS A N 1
ATOM 781 C CA . LYS A 1 102 ? -5.525 -8.205 3.635 1.00 73.06 102 LYS A CA 1
ATOM 782 C C . LYS A 1 102 ? -6.439 -7.005 3.806 1.00 73.06 102 LYS A C 1
ATOM 784 O O . LYS A 1 102 ? -6.224 -5.975 3.178 1.00 73.06 102 LYS A O 1
ATOM 789 N N . LYS A 1 103 ? -7.453 -7.155 4.660 1.00 79.38 103 LYS A N 1
ATOM 790 C CA . LYS A 1 103 ? -8.587 -6.246 4.705 1.00 79.38 103 LYS A CA 1
ATOM 791 C C . LYS A 1 103 ? -9.203 -6.149 6.091 1.00 79.38 103 LYS A C 1
ATOM 793 O O . LYS A 1 103 ? -9.356 -7.161 6.776 1.00 79.38 103 LYS A O 1
ATOM 798 N N . LEU A 1 104 ? -9.625 -4.943 6.452 1.00 84.00 104 LEU A N 1
ATOM 799 C CA . LEU A 1 104 ? -10.537 -4.692 7.559 1.00 84.00 104 LEU A CA 1
ATOM 800 C C . LEU A 1 104 ? -11.934 -4.398 7.003 1.00 84.00 104 LEU A C 1
ATOM 802 O O . LEU A 1 104 ? -12.127 -3.440 6.258 1.00 84.00 104 LEU A O 1
ATOM 806 N N . ILE A 1 105 ? -12.911 -5.212 7.387 1.00 85.88 105 ILE A N 1
ATOM 807 C CA . ILE A 1 105 ? -14.328 -4.964 7.137 1.00 85.88 105 ILE A CA 1
ATOM 808 C C . ILE A 1 105 ? -14.873 -4.113 8.277 1.00 85.88 105 ILE A C 1
ATOM 810 O O . ILE A 1 105 ? -14.832 -4.506 9.448 1.00 85.88 105 ILE A O 1
ATOM 814 N N . LEU A 1 106 ? -15.413 -2.959 7.914 1.00 87.38 106 LEU A N 1
ATOM 815 C CA . LEU A 1 106 ? -16.170 -2.087 8.793 1.00 87.38 106 LEU A CA 1
ATOM 816 C C . LEU A 1 106 ? -17.668 -2.286 8.515 1.00 87.38 106 LEU A C 1
ATOM 818 O O . LEU A 1 106 ? -18.076 -2.957 7.566 1.00 87.38 106 LEU A O 1
ATOM 822 N N . LYS A 1 107 ? -18.524 -1.718 9.358 1.00 88.06 107 LYS A N 1
ATOM 823 C CA . LYS A 1 107 ? -19.972 -1.909 9.260 1.00 88.06 107 LYS A CA 1
ATOM 824 C C . LYS A 1 107 ? -20.550 -1.360 7.955 1.00 88.06 107 LYS A C 1
ATOM 826 O O . LYS A 1 107 ? -21.502 -1.945 7.442 1.00 88.06 107 LYS A O 1
ATOM 831 N N . ASN A 1 108 ? -20.021 -0.248 7.448 1.00 86.25 108 ASN A N 1
ATOM 832 C CA . ASN A 1 108 ? -20.523 0.408 6.238 1.00 86.25 108 ASN A CA 1
ATOM 833 C C . ASN A 1 108 ? -19.475 0.497 5.118 1.00 86.25 108 ASN A C 1
ATOM 835 O O . ASN A 1 108 ? -19.806 0.922 4.012 1.00 86.25 108 ASN A O 1
ATOM 839 N N . SER A 1 109 ? -18.227 0.130 5.397 1.00 83.38 109 SER A N 1
ATOM 840 C CA . SER A 1 109 ? -17.090 0.318 4.500 1.00 83.38 109 SER A CA 1
ATOM 841 C C . SER A 1 109 ? -16.023 -0.760 4.701 1.00 83.38 109 SER A C 1
ATOM 843 O O . SER A 1 109 ? -16.182 -1.687 5.493 1.00 83.38 109 SER A O 1
ATOM 845 N N . GLU A 1 110 ? -14.935 -0.672 3.947 1.00 84.06 110 GLU A N 1
ATOM 846 C CA . GLU A 1 110 ? -13.818 -1.603 4.020 1.00 84.06 110 GLU A CA 1
ATOM 847 C C . GLU A 1 110 ? -12.497 -0.865 3.796 1.00 84.06 110 GLU A C 1
ATOM 849 O O . GLU A 1 110 ? -12.447 0.088 3.021 1.00 84.06 110 GLU A O 1
ATOM 854 N N . ILE A 1 111 ? -11.438 -1.311 4.472 1.00 77.69 111 ILE A N 1
ATOM 855 C CA . ILE A 1 111 ? -10.070 -0.813 4.299 1.00 77.69 111 ILE A CA 1
ATOM 856 C C . ILE A 1 111 ? -9.224 -1.966 3.760 1.00 77.69 111 ILE A C 1
ATOM 858 O O . ILE A 1 111 ? -9.085 -2.994 4.424 1.00 77.69 111 ILE A O 1
ATOM 862 N N . GLU A 1 112 ? -8.667 -1.806 2.562 1.00 74.44 112 GLU A N 1
ATOM 863 C CA . GLU A 1 112 ? -7.813 -2.785 1.878 1.00 74.44 112 GLU A CA 1
ATOM 864 C C . GLU A 1 112 ? -6.734 -2.048 1.066 1.00 74.44 112 GLU A C 1
ATOM 866 O O . GLU A 1 112 ? -6.990 -0.974 0.517 1.00 74.44 112 GLU A O 1
ATOM 871 N N . LYS A 1 113 ? -5.528 -2.626 0.945 1.00 65.62 113 LYS A N 1
ATOM 872 C CA . LYS A 1 113 ? -4.567 -2.212 -0.094 1.00 65.62 113 LYS A CA 1
ATOM 873 C C . LYS A 1 113 ? -5.017 -2.805 -1.432 1.00 65.62 113 LYS A C 1
ATOM 875 O O . LYS A 1 113 ? -4.511 -3.831 -1.875 1.00 65.62 113 LYS A O 1
ATOM 880 N N . ASP A 1 114 ? -6.005 -2.167 -2.051 1.00 68.69 114 ASP A N 1
ATOM 881 C CA . ASP A 1 114 ? -6.700 -2.715 -3.222 1.00 68.69 114 ASP A CA 1
ATOM 882 C C . ASP A 1 114 ? -5.911 -2.623 -4.527 1.00 68.69 114 ASP A C 1
ATOM 884 O O . ASP A 1 114 ? -6.246 -3.316 -5.493 1.00 68.69 114 ASP A O 1
ATOM 888 N N . MET A 1 115 ? -4.902 -1.752 -4.584 1.00 77.56 115 MET A N 1
ATOM 889 C CA . MET A 1 115 ? -4.141 -1.490 -5.799 1.00 77.56 115 MET A CA 1
ATOM 890 C C . MET A 1 115 ? -2.692 -1.932 -5.677 1.00 77.56 115 MET A C 1
ATOM 892 O O . MET A 1 115 ? -1.989 -1.583 -4.730 1.00 77.56 115 MET A O 1
ATOM 896 N N . VAL A 1 116 ? -2.237 -2.682 -6.677 1.00 83.81 116 VAL A N 1
ATOM 897 C CA . VAL A 1 116 ? -0.870 -3.194 -6.760 1.00 83.81 116 VAL A CA 1
ATOM 898 C C . VAL A 1 116 ? -0.305 -2.862 -8.130 1.00 83.81 116 VAL A C 1
ATOM 900 O O . VAL A 1 116 ? -0.881 -3.248 -9.141 1.00 83.81 116 VAL A O 1
ATOM 903 N N . LEU A 1 117 ? 0.824 -2.167 -8.178 1.00 91.00 117 LEU A N 1
ATOM 904 C CA . LEU A 1 117 ? 1.586 -1.937 -9.397 1.00 91.00 117 LEU A CA 1
ATOM 905 C C . LEU A 1 117 ? 2.761 -2.915 -9.436 1.00 91.00 117 LEU A C 1
ATOM 907 O O . LEU A 1 117 ? 3.649 -2.863 -8.593 1.00 91.00 117 LEU A O 1
ATOM 911 N N . VAL A 1 118 ? 2.772 -3.810 -10.414 1.00 89.56 118 VAL A N 1
ATOM 912 C CA . VAL A 1 118 ? 3.834 -4.802 -10.599 1.00 89.56 118 VAL A CA 1
ATOM 913 C C . VAL A 1 118 ? 4.806 -4.314 -11.672 1.00 89.56 118 VAL A C 1
ATOM 915 O O . VAL A 1 118 ? 4.389 -4.087 -12.804 1.00 89.56 118 VAL A O 1
ATOM 918 N N . ASP A 1 119 ? 6.083 -4.168 -11.326 1.00 94.19 119 ASP A N 1
ATOM 919 C CA . ASP A 1 119 ? 7.197 -3.818 -12.211 1.00 94.19 119 ASP A CA 1
ATOM 920 C C . ASP A 1 119 ? 7.960 -5.068 -12.641 1.00 94.19 119 ASP A C 1
ATOM 922 O O . ASP A 1 119 ? 8.713 -5.651 -11.860 1.00 94.19 119 ASP A O 1
ATOM 926 N N . PHE A 1 120 ? 7.761 -5.490 -13.884 1.00 94.88 120 PHE A N 1
ATOM 927 C CA . PHE A 1 120 ? 8.511 -6.576 -14.498 1.00 94.88 120 PHE A CA 1
ATOM 928 C C . PHE A 1 120 ? 9.778 -6.033 -15.157 1.00 94.88 120 PHE A C 1
ATOM 930 O O . PHE A 1 120 ? 9.723 -5.283 -16.140 1.00 94.88 120 PHE A O 1
ATOM 937 N N . PHE A 1 121 ? 10.928 -6.458 -14.638 1.00 95.50 121 PHE A N 1
ATOM 938 C CA . PHE A 1 121 ? 12.235 -5.919 -15.004 1.00 95.50 121 PHE A CA 1
ATOM 939 C C . PHE A 1 121 ? 13.319 -7.000 -15.107 1.00 95.50 121 PHE A C 1
ATOM 941 O O . PHE A 1 121 ? 13.098 -8.161 -14.769 1.00 95.50 121 PHE A O 1
ATOM 948 N N . ALA A 1 122 ? 14.514 -6.598 -15.547 1.00 94.75 122 ALA A N 1
ATOM 949 C CA . ALA A 1 122 ? 15.740 -7.387 -15.437 1.00 94.75 122 ALA A CA 1
ATOM 950 C C . ALA A 1 122 ? 16.955 -6.482 -15.170 1.00 94.75 122 ALA A C 1
ATOM 952 O O . ALA A 1 122 ? 16.972 -5.317 -15.568 1.00 94.75 122 ALA A O 1
ATOM 953 N N . GLU A 1 123 ? 18.009 -7.017 -14.551 1.00 93.25 123 GLU A N 1
ATOM 954 C CA . GLU A 1 123 ? 19.200 -6.243 -14.141 1.00 93.25 123 GLU A CA 1
ATOM 955 C C . GLU A 1 123 ? 20.002 -5.668 -15.321 1.00 93.25 123 GLU A C 1
ATOM 957 O O . GLU A 1 123 ? 20.646 -4.613 -15.232 1.00 93.25 123 GLU A O 1
ATOM 962 N N . TRP A 1 124 ? 19.962 -6.369 -16.454 1.00 94.31 124 TRP A N 1
ATOM 963 C CA . TRP A 1 124 ? 20.629 -5.987 -17.697 1.00 94.31 124 TRP A CA 1
ATO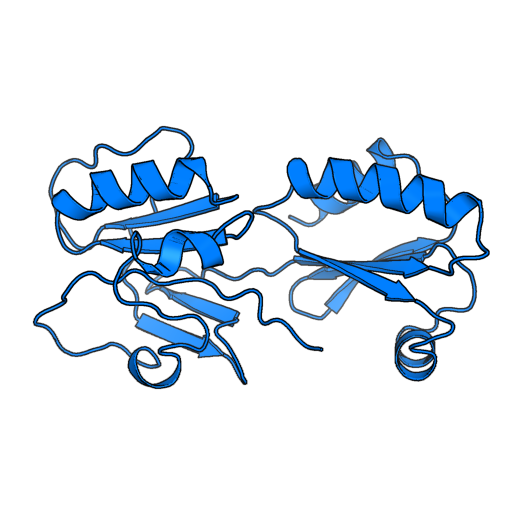M 964 C C . TRP A 1 124 ? 19.814 -4.981 -18.525 1.00 94.31 124 TRP A C 1
ATOM 966 O O . TRP A 1 124 ? 20.327 -4.407 -19.487 1.00 94.31 124 TRP A O 1
ATOM 976 N N . CYS A 1 125 ? 18.561 -4.720 -18.150 1.00 94.81 125 CYS A N 1
ATOM 977 C CA . CYS A 1 125 ? 17.675 -3.811 -18.862 1.00 94.81 125 CYS A CA 1
ATOM 978 C C . CYS A 1 125 ? 17.944 -2.352 -18.456 1.00 94.81 125 CYS A C 1
ATOM 980 O O . CYS A 1 125 ? 17.532 -1.883 -17.395 1.00 94.81 125 CYS A O 1
ATOM 982 N N . GLY A 1 126 ? 18.616 -1.601 -19.334 1.00 94.00 126 GLY A N 1
ATOM 983 C CA . GLY A 1 126 ? 18.910 -0.176 -19.129 1.00 94.00 126 GLY A CA 1
ATOM 984 C C . GLY A 1 126 ? 17.667 0.686 -18.850 1.00 94.00 126 GLY A C 1
ATOM 985 O O . GLY A 1 126 ? 17.637 1.360 -17.820 1.00 94.00 126 GLY A O 1
ATOM 986 N N . PRO A 1 127 ? 16.619 0.647 -19.699 1.00 95.06 127 PRO A N 1
ATOM 987 C CA . PRO A 1 127 ? 15.386 1.405 -19.467 1.00 95.06 127 PRO A CA 1
ATOM 988 C C . PRO A 1 127 ? 14.659 1.031 -18.168 1.00 95.06 127 PRO A C 1
ATOM 990 O O . PRO A 1 127 ? 14.034 1.892 -17.553 1.00 95.06 127 PRO A O 1
ATOM 993 N N . CYS A 1 128 ? 14.772 -0.222 -17.718 1.00 95.25 128 CYS A N 1
ATOM 994 C CA . CYS A 1 128 ? 14.164 -0.673 -16.471 1.00 95.25 128 CYS A CA 1
ATOM 995 C C . CYS A 1 128 ? 14.747 0.060 -15.259 1.00 95.25 128 CYS A C 1
ATOM 997 O O . CYS A 1 128 ? 14.001 0.448 -14.372 1.00 95.25 128 CYS A O 1
ATOM 999 N N . LYS A 1 129 ? 16.055 0.354 -15.256 1.00 94.44 129 LYS A N 1
ATOM 1000 C CA . LYS A 1 129 ? 16.691 1.117 -14.167 1.00 94.44 129 LYS A CA 1
ATOM 1001 C C . LYS A 1 129 ? 16.099 2.518 -14.018 1.00 94.44 129 LYS A C 1
ATOM 1003 O O . LYS A 1 129 ? 15.920 2.984 -12.900 1.00 94.44 129 LYS A O 1
ATOM 1008 N N . MET A 1 130 ? 15.758 3.167 -15.135 1.00 94.75 130 MET A N 1
ATOM 1009 C CA . MET A 1 130 ? 15.094 4.476 -15.113 1.00 94.75 130 MET A CA 1
ATOM 1010 C C . MET A 1 130 ? 13.675 4.375 -14.549 1.00 94.75 130 MET A C 1
ATOM 1012 O O . MET A 1 130 ? 13.274 5.220 -13.753 1.00 94.75 130 MET A O 1
ATOM 1016 N N . ILE A 1 131 ? 12.930 3.332 -14.934 1.00 96.06 131 ILE A N 1
ATOM 1017 C CA . ILE A 1 131 ? 11.608 3.048 -14.365 1.00 96.06 131 ILE A CA 1
ATOM 1018 C C . ILE A 1 131 ? 11.711 2.799 -12.866 1.00 96.06 131 ILE A C 1
ATOM 1020 O O . ILE A 1 131 ? 10.958 3.408 -12.121 1.00 96.06 131 ILE A O 1
ATOM 1024 N N . SER A 1 132 ? 12.670 1.996 -12.404 1.00 90.81 132 SER A N 1
ATOM 1025 C CA . SER A 1 132 ? 12.840 1.731 -10.977 1.00 90.81 132 SER A CA 1
ATOM 1026 C C . SER A 1 132 ? 13.048 3.015 -10.170 1.00 90.81 132 SER A C 1
ATOM 1028 O O . SER A 1 132 ? 12.391 3.169 -9.150 1.00 90.81 132 SER A O 1
ATOM 1030 N N . THR A 1 133 ? 13.861 3.969 -10.646 1.00 93.69 133 THR A N 1
ATOM 1031 C CA . THR A 1 133 ? 14.012 5.280 -9.980 1.00 93.69 133 THR A CA 1
ATOM 1032 C C . THR A 1 133 ? 12.695 6.053 -9.926 1.00 93.69 133 THR A C 1
ATOM 1034 O O . THR A 1 133 ? 12.340 6.602 -8.889 1.00 93.69 133 THR A O 1
ATOM 1037 N N . ILE A 1 134 ? 11.939 6.066 -11.025 1.00 95.94 134 ILE A N 1
ATOM 1038 C CA . ILE A 1 134 ? 10.625 6.716 -11.074 1.00 95.94 134 ILE A CA 1
ATOM 1039 C C . ILE A 1 134 ? 9.645 6.055 -10.094 1.00 95.94 134 ILE A C 1
ATOM 1041 O O . ILE A 1 134 ? 8.883 6.749 -9.427 1.00 95.94 134 ILE A O 1
ATOM 1045 N N . LEU A 1 135 ? 9.649 4.724 -10.012 1.00 91.62 135 LEU A N 1
ATOM 1046 C CA . LEU A 1 135 ? 8.789 3.973 -9.104 1.00 91.62 135 LEU A CA 1
ATOM 1047 C C . LEU A 1 135 ? 9.171 4.188 -7.644 1.00 91.62 135 LEU A C 1
ATOM 1049 O O . LEU A 1 135 ? 8.273 4.262 -6.820 1.00 91.62 135 LEU A O 1
ATOM 1053 N N . ASP A 1 136 ? 10.456 4.339 -7.326 1.00 86.44 136 ASP A N 1
ATOM 1054 C CA . ASP A 1 136 ? 10.892 4.671 -5.968 1.00 86.44 136 ASP A CA 1
ATOM 1055 C C . ASP A 1 136 ? 10.361 6.058 -5.555 1.00 86.44 136 ASP A C 1
ATOM 1057 O O . ASP A 1 136 ? 9.882 6.231 -4.438 1.00 86.44 136 ASP A O 1
ATOM 1061 N N . GLU A 1 137 ? 10.342 7.036 -6.470 1.00 88.69 137 GLU A N 1
ATOM 1062 C CA . GLU A 1 137 ? 9.707 8.337 -6.216 1.00 88.69 137 GLU A CA 1
ATOM 1063 C C . GLU A 1 137 ? 8.178 8.232 -6.078 1.00 88.69 137 GLU A C 1
ATOM 1065 O O . GLU A 1 137 ? 7.584 8.865 -5.207 1.00 88.69 137 GLU A O 1
ATOM 1070 N N . LEU A 1 138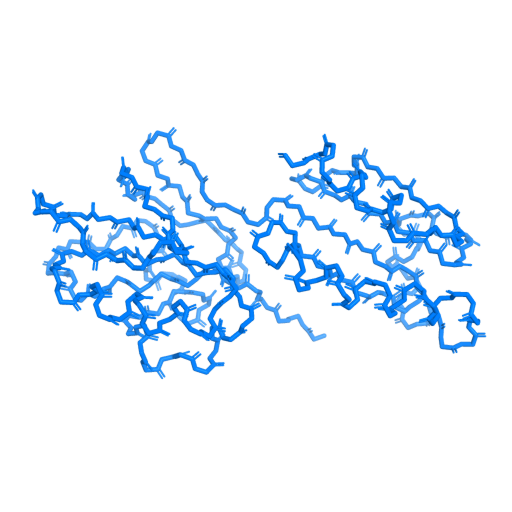 ? 7.522 7.443 -6.936 1.00 87.56 138 LEU A N 1
ATOM 1071 C CA . LEU A 1 138 ? 6.070 7.250 -6.885 1.00 87.56 138 LEU A CA 1
ATOM 1072 C C . LEU A 1 138 ? 5.629 6.426 -5.674 1.00 87.56 138 LEU A C 1
ATOM 1074 O O . LEU A 1 138 ? 4.525 6.641 -5.187 1.00 87.56 138 LEU A O 1
ATOM 1078 N N . GLN A 1 139 ? 6.474 5.527 -5.170 1.00 80.69 139 GLN A N 1
ATOM 1079 C CA . GLN A 1 139 ? 6.222 4.789 -3.937 1.00 80.69 139 GLN A CA 1
ATOM 1080 C C . GLN A 1 139 ? 6.075 5.757 -2.768 1.00 80.69 139 GLN A C 1
ATOM 1082 O O . GLN A 1 139 ? 5.176 5.560 -1.969 1.00 80.69 139 GLN A O 1
ATOM 1087 N N . VAL A 1 140 ? 6.890 6.816 -2.707 1.00 79.38 140 VAL A N 1
ATOM 1088 C CA . VAL A 1 140 ? 6.765 7.867 -1.683 1.00 79.38 140 VAL A CA 1
ATOM 1089 C C . VAL A 1 140 ? 5.499 8.709 -1.899 1.00 79.38 140 VAL A C 1
ATOM 1091 O O . VAL A 1 140 ? 4.834 9.095 -0.947 1.00 79.38 140 VAL A O 1
ATOM 1094 N N . GLU A 1 141 ? 5.118 8.996 -3.149 1.00 81.88 141 GLU A N 1
ATOM 1095 C CA . GLU A 1 141 ? 3.910 9.794 -3.438 1.00 81.88 141 GLU A CA 1
ATOM 1096 C C . GLU A 1 141 ? 2.586 9.036 -3.217 1.00 81.88 141 GLU A C 1
ATOM 1098 O O . GLU A 1 141 ? 1.559 9.655 -2.927 1.00 81.88 141 GLU A O 1
ATOM 1103 N N . PHE A 1 142 ? 2.585 7.713 -3.400 1.00 76.00 142 PHE A N 1
ATOM 1104 C CA . PHE A 1 142 ? 1.393 6.852 -3.394 1.00 76.00 142 PHE A CA 1
ATOM 1105 C C . PHE A 1 142 ? 1.466 5.729 -2.363 1.00 76.00 142 PHE A C 1
ATOM 1107 O O . PHE A 1 142 ? 0.742 4.738 -2.474 1.00 76.00 142 PHE A O 1
ATOM 1114 N N . GLU A 1 143 ? 2.312 5.900 -1.360 1.00 63.06 143 GLU A N 1
ATOM 1115 C CA . GLU A 1 143 ? 2.673 4.905 -0.352 1.00 63.06 143 GLU A CA 1
ATOM 1116 C C . GLU A 1 143 ? 1.450 4.258 0.332 1.00 63.06 143 GLU A C 1
ATOM 1118 O O . GLU A 1 143 ? 1.421 3.065 0.656 1.00 63.06 143 GLU A O 1
ATOM 1123 N N . ASP A 1 144 ? 0.381 5.048 0.414 1.00 63.41 144 ASP A N 1
ATOM 1124 C CA . ASP A 1 144 ? -0.872 4.744 1.105 1.00 63.41 144 ASP A CA 1
ATOM 1125 C C . ASP A 1 144 ? -1.942 4.131 0.221 1.00 63.41 144 ASP A C 1
ATOM 1127 O O . ASP A 1 144 ? -2.965 3.628 0.682 1.00 63.41 144 ASP A O 1
ATOM 1131 N N . LYS A 1 145 ? -1.723 4.269 -1.077 1.00 67.75 145 LYS A N 1
ATOM 1132 C CA . LYS A 1 145 ? -2.734 4.148 -2.114 1.00 67.75 145 LYS A CA 1
ATOM 1133 C C . LYS A 1 145 ? -2.478 2.935 -2.989 1.00 67.75 145 LYS A C 1
ATOM 1135 O O . LYS A 1 145 ? -3.430 2.310 -3.447 1.00 67.75 145 LYS A O 1
ATOM 1140 N N . ILE A 1 146 ? -1.208 2.594 -3.209 1.00 75.00 146 ILE A N 1
ATOM 1141 C CA . ILE A 1 146 ? -0.806 1.433 -3.998 1.00 75.00 146 ILE A CA 1
ATOM 1142 C C . ILE A 1 146 ? 0.347 0.684 -3.331 1.00 75.00 146 ILE A C 1
ATOM 1144 O O . ILE A 1 146 ? 1.154 1.250 -2.600 1.00 75.00 146 ILE A O 1
ATOM 1148 N N . ASN A 1 147 ? 0.460 -0.602 -3.639 1.00 75.00 147 ASN A N 1
ATOM 1149 C CA . ASN A 1 147 ? 1.651 -1.390 -3.359 1.00 75.00 147 ASN A CA 1
ATOM 1150 C C . ASN A 1 147 ? 2.476 -1.542 -4.641 1.00 75.00 147 ASN A C 1
ATOM 1152 O O . ASN A 1 147 ? 1.934 -2.021 -5.635 1.00 75.00 147 ASN A O 1
ATOM 1156 N N . ILE A 1 148 ? 3.759 -1.176 -4.645 1.00 84.00 148 ILE A N 1
ATOM 1157 C CA . ILE A 1 148 ? 4.631 -1.419 -5.802 1.00 84.00 148 ILE A CA 1
ATOM 1158 C C . ILE A 1 148 ? 5.460 -2.682 -5.556 1.00 84.00 148 ILE A C 1
ATOM 1160 O O . ILE A 1 148 ? 6.215 -2.775 -4.592 1.00 84.00 148 ILE A O 1
ATOM 1164 N N . ILE A 1 149 ? 5.333 -3.666 -6.446 1.00 83.25 149 ILE A N 1
ATOM 1165 C CA . ILE A 1 149 ? 6.047 -4.946 -6.379 1.00 83.25 149 ILE A CA 1
ATOM 1166 C C . ILE A 1 149 ? 6.986 -5.046 -7.571 1.00 83.25 149 ILE A C 1
ATOM 1168 O O . ILE A 1 149 ? 6.561 -4.856 -8.703 1.00 83.25 149 ILE A O 1
ATOM 1172 N N . LYS A 1 150 ? 8.249 -5.404 -7.340 1.00 87.12 150 LYS A N 1
ATOM 1173 C CA . LYS A 1 150 ? 9.233 -5.627 -8.408 1.00 87.12 150 LYS A CA 1
ATOM 1174 C C . LYS A 1 150 ? 9.394 -7.126 -8.668 1.00 87.12 150 LYS A C 1
ATOM 1176 O O . LYS A 1 150 ? 9.640 -7.895 -7.741 1.00 87.12 150 LYS A O 1
ATOM 1181 N N . VAL A 1 151 ? 9.278 -7.539 -9.926 1.00 85.44 151 VAL A N 1
ATOM 1182 C CA . VAL A 1 151 ? 9.432 -8.922 -10.388 1.00 85.44 151 VAL A CA 1
ATOM 1183 C C . VAL A 1 151 ? 10.565 -8.976 -11.400 1.00 85.44 151 VAL A C 1
ATOM 1185 O O . VAL A 1 151 ? 10.465 -8.455 -12.509 1.00 85.44 151 VAL A O 1
ATOM 1188 N N . ASN A 1 152 ? 11.657 -9.632 -11.017 1.00 92.00 152 ASN A N 1
ATOM 1189 C CA . ASN A 1 152 ? 12.748 -9.897 -11.940 1.00 92.00 152 ASN A CA 1
ATOM 1190 C C . ASN A 1 152 ? 12.376 -11.098 -12.823 1.00 92.00 152 ASN A C 1
ATOM 1192 O O . ASN A 1 152 ? 12.212 -12.209 -12.314 1.00 92.00 152 ASN A O 1
ATOM 1196 N N . VAL A 1 153 ? 12.251 -10.880 -14.134 1.00 91.94 153 VAL A N 1
ATOM 1197 C CA . VAL A 1 153 ? 11.783 -11.909 -15.078 1.00 91.94 153 VAL A CA 1
ATOM 1198 C C . VAL A 1 153 ? 12.756 -13.081 -15.227 1.00 91.94 153 VAL A C 1
ATOM 1200 O O . VAL A 1 153 ? 12.308 -14.190 -15.497 1.00 91.94 153 VAL A O 1
ATOM 1203 N N . ASP A 1 154 ? 14.055 -12.877 -14.980 1.00 90.62 154 ASP A N 1
ATOM 1204 C CA . ASP A 1 154 ? 15.060 -13.948 -15.037 1.00 90.62 154 ASP A CA 1
ATOM 1205 C C . ASP A 1 154 ? 14.925 -14.905 -13.836 1.00 90.62 154 ASP A C 1
ATOM 1207 O O . ASP A 1 154 ? 15.164 -16.107 -13.949 1.00 90.62 154 ASP A O 1
ATOM 1211 N N . ASN A 1 155 ? 14.504 -14.379 -12.680 1.00 89.12 155 ASN A N 1
ATOM 1212 C CA . ASN A 1 155 ? 14.365 -15.139 -11.432 1.00 89.12 155 ASN A CA 1
ATOM 1213 C C . ASN A 1 155 ? 12.951 -15.698 -11.209 1.00 89.12 155 ASN A C 1
ATOM 1215 O O . ASN A 1 155 ? 12.745 -16.524 -10.320 1.00 89.12 155 ASN A O 1
ATOM 1219 N N . SER A 1 156 ? 11.961 -15.211 -11.956 1.00 87.88 156 SER A N 1
ATOM 1220 C CA . SER A 1 156 ? 10.536 -15.503 -11.755 1.00 87.88 156 SER A CA 1
ATOM 1221 C C . SER A 1 156 ? 9.819 -15.654 -13.097 1.00 87.88 156 SER A C 1
ATOM 1223 O O . S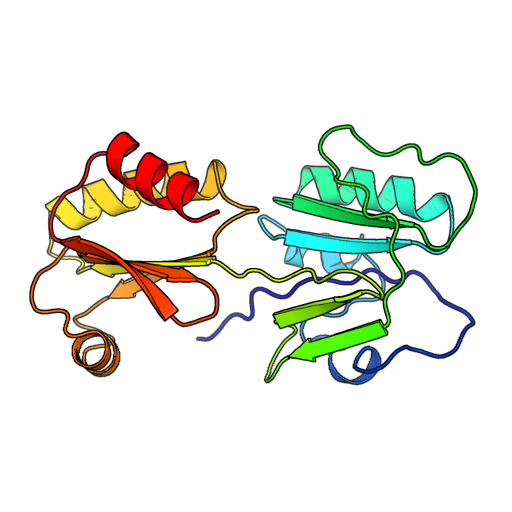ER A 1 156 ? 8.817 -14.991 -13.372 1.00 87.88 156 SER A O 1
ATOM 1225 N N . MET A 1 157 ? 10.381 -16.512 -13.954 1.00 85.69 157 MET A N 1
ATOM 1226 C CA . MET A 1 157 ? 9.887 -16.776 -15.310 1.00 85.69 157 MET A CA 1
ATOM 1227 C C . MET A 1 157 ? 8.439 -17.277 -15.324 1.00 85.69 157 MET A C 1
ATOM 1229 O O . MET A 1 157 ? 7.653 -16.848 -16.157 1.00 85.69 157 MET A O 1
ATOM 1233 N N . ASP A 1 158 ? 8.062 -18.128 -14.373 1.00 79.06 158 ASP A N 1
ATOM 1234 C CA . ASP A 1 158 ? 6.701 -18.647 -14.214 1.00 79.06 158 ASP A CA 1
ATOM 1235 C C . ASP A 1 158 ? 5.676 -17.529 -13.964 1.00 79.06 158 ASP A C 1
ATOM 1237 O O . ASP A 1 158 ? 4.598 -17.519 -14.558 1.00 79.06 158 ASP A O 1
ATOM 1241 N N . ILE A 1 159 ? 6.026 -16.548 -13.129 1.00 77.81 159 ILE A N 1
ATOM 1242 C CA . ILE A 1 159 ? 5.188 -15.370 -12.881 1.00 77.81 159 ILE A CA 1
ATOM 1243 C C . ILE A 1 159 ? 5.138 -14.492 -14.138 1.00 77.81 159 ILE A C 1
ATOM 1245 O O . ILE A 1 159 ? 4.064 -14.050 -14.540 1.00 77.81 159 ILE A O 1
ATOM 1249 N N . ALA A 1 160 ? 6.276 -14.257 -14.793 1.00 85.88 160 ALA A N 1
ATOM 1250 C CA . ALA A 1 160 ? 6.322 -13.481 -16.032 1.00 85.88 160 ALA A CA 1
ATOM 1251 C C . ALA A 1 160 ? 5.442 -14.107 -17.137 1.00 85.88 160 ALA A C 1
ATOM 1253 O O . ALA A 1 160 ? 4.699 -13.389 -17.810 1.00 85.88 160 ALA A O 1
ATOM 1254 N N . GLU A 1 161 ? 5.454 -15.435 -17.277 1.00 87.56 161 GLU A N 1
ATOM 1255 C CA . GLU A 1 161 ? 4.600 -16.183 -18.206 1.00 87.56 161 GLU A CA 1
ATOM 1256 C C . GLU A 1 161 ? 3.112 -16.056 -17.860 1.00 87.56 161 GLU A C 1
ATOM 1258 O O . GLU A 1 161 ? 2.309 -15.758 -18.744 1.00 87.56 161 GLU A O 1
ATOM 1263 N N . GLN A 1 162 ? 2.733 -16.199 -16.583 1.00 83.38 162 GLN A N 1
ATOM 1264 C CA . GLN A 1 162 ? 1.339 -16.033 -16.139 1.00 83.38 162 GLN A CA 1
ATOM 1265 C C . GLN A 1 162 ? 0.764 -14.661 -16.513 1.00 83.38 162 GLN A C 1
ATOM 1267 O O . GLN A 1 162 ? -0.403 -14.553 -16.891 1.00 83.38 162 GLN A O 1
ATOM 1272 N N . TYR A 1 163 ? 1.591 -13.617 -16.448 1.00 86.94 163 TYR A N 1
ATOM 1273 C CA . TYR A 1 163 ? 1.217 -12.251 -16.815 1.00 86.94 163 TYR A CA 1
ATOM 1274 C C . TYR A 1 163 ? 1.451 -11.922 -18.301 1.00 86.94 163 TYR A C 1
ATOM 1276 O O . TYR A 1 163 ? 1.280 -10.763 -18.698 1.00 86.94 163 TYR A O 1
ATOM 1284 N N . ASN A 1 164 ? 1.813 -12.914 -19.127 1.00 93.56 164 ASN A N 1
ATOM 1285 C CA . ASN A 1 164 ? 2.145 -12.779 -20.550 1.00 93.56 164 ASN A CA 1
ATOM 1286 C C . ASN A 1 164 ? 3.190 -11.680 -20.826 1.00 93.56 164 ASN A C 1
ATOM 1288 O O . ASN A 1 164 ? 3.049 -10.867 -21.744 1.00 93.56 164 ASN A O 1
ATOM 1292 N N . ILE A 1 165 ? 4.237 -11.615 -20.005 1.00 95.69 165 ILE A N 1
ATOM 1293 C CA . ILE A 1 165 ? 5.307 -10.625 -20.134 1.00 95.69 165 ILE A CA 1
ATOM 1294 C C . ILE A 1 165 ? 6.309 -11.097 -21.186 1.00 95.69 165 ILE A C 1
ATOM 1296 O O . ILE A 1 165 ? 7.119 -11.984 -20.946 1.00 95.69 165 ILE A O 1
ATOM 1300 N N . SER A 1 166 ? 6.253 -10.487 -22.370 1.00 92.31 166 SER A N 1
ATOM 1301 C CA . SER A 1 166 ? 7.181 -10.781 -23.477 1.00 92.31 166 SER A CA 1
ATOM 1302 C C . SER A 1 166 ? 8.248 -9.707 -23.685 1.00 92.31 166 SER A C 1
ATOM 1304 O O . SER A 1 166 ? 9.237 -9.947 -24.369 1.00 92.31 166 SER A O 1
ATOM 1306 N N . ASN A 1 167 ? 8.039 -8.511 -23.131 1.00 93.50 167 ASN A N 1
ATOM 1307 C CA . ASN A 1 167 ? 8.933 -7.367 -23.265 1.00 93.50 167 ASN A CA 1
ATOM 1308 C C . ASN A 1 167 ? 9.058 -6.668 -21.912 1.00 93.50 167 ASN A C 1
ATOM 1310 O O . ASN A 1 167 ? 8.069 -6.560 -21.189 1.00 93.50 167 ASN A O 1
ATOM 1314 N N . ILE A 1 168 ? 10.252 -6.160 -21.613 1.00 96.25 168 ILE A N 1
ATOM 1315 C CA . ILE A 1 168 ? 10.538 -5.367 -20.414 1.00 96.25 168 ILE A CA 1
ATOM 1316 C C . ILE A 1 168 ? 11.134 -3.999 -20.798 1.00 96.25 168 ILE A C 1
ATOM 1318 O O . ILE A 1 168 ? 11.779 -3.894 -21.848 1.00 96.25 168 ILE A O 1
ATOM 1322 N N . PRO A 1 169 ? 10.956 -2.949 -19.973 1.00 96.50 169 PRO A N 1
ATOM 1323 C CA . PRO A 1 169 ? 10.155 -2.926 -18.743 1.00 96.50 169 PRO A CA 1
ATOM 1324 C C . PRO A 1 169 ? 8.659 -3.077 -19.033 1.00 96.50 169 PRO A C 1
ATOM 1326 O O . PRO A 1 169 ? 8.185 -2.672 -20.096 1.00 96.50 169 PRO A O 1
ATOM 1329 N N . ALA A 1 170 ? 7.921 -3.660 -18.096 1.00 97.50 170 ALA A N 1
ATOM 1330 C CA . ALA A 1 170 ? 6.468 -3.737 -18.166 1.00 97.50 170 ALA A CA 1
ATOM 1331 C C . ALA A 1 170 ? 5.865 -3.474 -16.788 1.00 97.50 170 ALA A C 1
ATOM 1333 O O . ALA A 1 170 ? 6.260 -4.098 -15.811 1.00 97.50 170 ALA A O 1
ATOM 1334 N N . LEU A 1 171 ? 4.888 -2.573 -16.726 1.00 97.31 171 LEU A N 1
ATOM 1335 C CA . LEU A 1 171 ? 4.141 -2.270 -15.514 1.00 97.31 171 LEU A CA 1
ATOM 1336 C C . LEU A 1 171 ? 2.717 -2.803 -15.646 1.00 97.31 171 LEU A C 1
ATOM 1338 O O . LEU A 1 171 ? 2.042 -2.512 -16.636 1.00 97.31 171 LEU A O 1
ATOM 1342 N N . VAL A 1 172 ? 2.247 -3.548 -14.652 1.00 94.31 172 VAL A N 1
ATOM 1343 C CA . VAL A 1 172 ? 0.873 -4.063 -14.591 1.00 94.31 172 VAL A CA 1
ATOM 1344 C C . VAL A 1 172 ? 0.207 -3.533 -13.332 1.00 94.31 172 VAL A C 1
ATOM 1346 O O . VAL A 1 172 ? 0.650 -3.822 -12.226 1.00 94.31 172 VAL A O 1
ATOM 1349 N N . LEU A 1 173 ? -0.859 -2.756 -13.497 1.00 92.56 173 LEU A N 1
ATOM 1350 C CA . LEU A 1 173 ? -1.659 -2.243 -12.395 1.00 92.56 173 LEU A CA 1
ATOM 1351 C C . LEU A 1 173 ? -2.854 -3.164 -12.164 1.00 92.56 173 LEU A C 1
ATOM 1353 O O . LEU A 1 173 ? -3.692 -3.372 -13.046 1.00 92.56 173 LEU A O 1
ATOM 1357 N N . LEU A 1 174 ? -2.933 -3.683 -10.950 1.00 79.88 174 LEU A N 1
ATOM 1358 C CA . LEU A 1 174 ? -4.011 -4.520 -10.464 1.00 79.88 174 LEU A CA 1
ATOM 1359 C C . LEU A 1 174 ? -4.892 -3.703 -9.524 1.00 79.88 174 LEU A C 1
ATOM 1361 O O . LEU A 1 174 ? -4.368 -3.000 -8.664 1.00 79.88 174 LEU A O 1
ATOM 1365 N N . LYS A 1 175 ? -6.214 -3.835 -9.649 1.00 76.88 175 LYS A N 1
ATOM 1366 C CA . LYS A 1 175 ? -7.187 -3.393 -8.642 1.00 76.88 175 LYS A CA 1
ATOM 1367 C C . LYS A 1 175 ? -8.044 -4.586 -8.246 1.00 76.88 175 LYS A C 1
ATOM 1369 O O . LYS A 1 175 ? -8.628 -5.232 -9.115 1.00 76.88 175 LYS A O 1
ATOM 1374 N N . LYS A 1 176 ? -8.101 -4.910 -6.952 1.00 66.94 176 LYS A N 1
ATOM 1375 C CA . LYS A 1 176 ? -8.831 -6.082 -6.426 1.00 66.94 176 LYS A CA 1
ATOM 1376 C C . LYS A 1 176 ? -8.441 -7.389 -7.137 1.00 66.94 176 LYS A C 1
ATOM 1378 O O . LYS A 1 176 ? -9.287 -8.205 -7.497 1.00 66.94 176 LYS A O 1
ATOM 1383 N N . GLY A 1 177 ? -7.142 -7.547 -7.403 1.00 63.28 177 GLY A N 1
ATOM 1384 C CA . GLY A 1 177 ? -6.572 -8.716 -8.083 1.00 63.28 177 GLY A CA 1
ATOM 1385 C C . GLY A 1 177 ? -6.854 -8.812 -9.588 1.00 63.28 177 GLY A C 1
ATOM 1386 O O . GLY A 1 177 ? -6.434 -9.784 -10.208 1.00 63.28 177 GLY A O 1
ATOM 1387 N N . GLN A 1 178 ? -7.537 -7.833 -10.188 1.00 71.75 178 GLN A N 1
ATOM 1388 C CA . GLN A 1 178 ? -7.788 -7.782 -11.629 1.00 71.75 178 GLN A CA 1
ATOM 1389 C C . GLN A 1 178 ? -6.888 -6.752 -12.300 1.00 71.75 178 GLN A C 1
ATOM 1391 O O . GLN A 1 178 ? -6.715 -5.650 -11.784 1.00 71.75 178 GLN A O 1
ATOM 1396 N N . GLU A 1 179 ? -6.347 -7.087 -13.469 1.00 85.62 179 GLU A N 1
ATOM 1397 C CA . GLU A 1 179 ? -5.607 -6.135 -14.293 1.00 85.62 179 GLU A CA 1
ATOM 1398 C C . GLU A 1 179 ? -6.537 -5.033 -14.798 1.00 85.62 179 GLU A C 1
ATOM 1400 O O . GLU A 1 179 ? -7.479 -5.288 -15.547 1.00 85.62 179 GLU A O 1
ATOM 1405 N N . VAL A 1 180 ? -6.262 -3.801 -14.372 1.00 90.94 180 VAL A N 1
ATOM 1406 C CA . VAL A 1 180 ? -7.007 -2.608 -14.792 1.00 90.94 180 VAL A CA 1
ATOM 1407 C C . VAL A 1 180 ? -6.214 -1.742 -15.759 1.00 90.94 180 VAL A C 1
ATOM 1409 O O . VAL A 1 180 ? -6.818 -0.973 -16.507 1.00 90.94 180 VAL A O 1
ATOM 1412 N N . GLN A 1 181 ? -4.882 -1.863 -15.757 1.00 96.62 181 GLN A N 1
ATOM 1413 C CA . GLN A 1 181 ? -4.021 -1.152 -16.692 1.00 96.62 181 GLN A CA 1
ATOM 1414 C C . GLN A 1 181 ? -2.675 -1.853 -16.889 1.00 96.62 181 GLN A C 1
ATOM 1416 O O . GLN A 1 181 ? -2.155 -2.499 -15.981 1.00 96.62 181 GLN A O 1
ATOM 1421 N N . ARG A 1 182 ? -2.082 -1.667 -18.071 1.00 96.56 182 ARG A N 1
ATOM 1422 C CA . ARG A 1 182 ? -0.748 -2.169 -18.414 1.00 96.56 182 ARG A CA 1
ATOM 1423 C C . ARG A 1 182 ? 0.032 -1.153 -19.239 1.00 96.56 182 ARG A C 1
ATOM 1425 O O . ARG A 1 182 ? -0.499 -0.580 -20.187 1.00 96.56 182 ARG A O 1
ATOM 1432 N N . LEU A 1 183 ? 1.305 -0.970 -18.903 1.00 97.19 183 LEU A N 1
ATOM 1433 C CA . LEU A 1 183 ? 2.252 -0.132 -19.636 1.00 97.19 183 LEU A CA 1
ATOM 1434 C C . LEU A 1 183 ? 3.426 -1.001 -20.085 1.00 97.19 183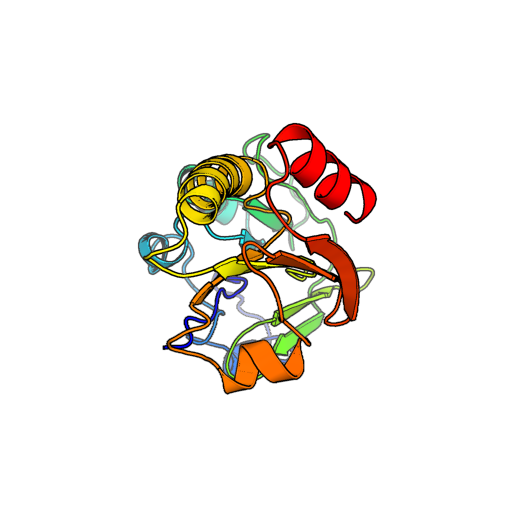 LEU A C 1
ATOM 1436 O O . LEU A 1 183 ? 4.051 -1.665 -19.264 1.00 97.19 183 LEU A O 1
ATOM 1440 N N . ILE A 1 184 ? 3.722 -1.007 -21.383 1.00 96.69 184 ILE A N 1
ATOM 1441 C CA . ILE A 1 184 ? 4.842 -1.762 -21.954 1.00 96.69 184 ILE A CA 1
ATOM 1442 C C . ILE A 1 184 ? 5.896 -0.786 -22.462 1.00 96.69 184 ILE A C 1
ATOM 1444 O O . ILE A 1 184 ? 5.582 0.158 -23.186 1.00 96.69 184 ILE A O 1
ATOM 1448 N N . GLY A 1 185 ? 7.153 -1.053 -22.121 1.00 95.12 185 GLY A N 1
ATOM 1449 C CA . GLY A 1 185 ? 8.277 -0.185 -22.426 1.00 95.12 185 GLY A CA 1
ATOM 1450 C C . GLY A 1 185 ? 8.393 0.988 -21.456 1.00 95.12 185 GLY A C 1
ATOM 1451 O O . GLY A 1 185 ? 7.691 1.095 -20.449 1.00 95.12 185 GLY A O 1
ATOM 1452 N N . PHE A 1 186 ? 9.340 1.875 -21.748 1.00 96.25 186 PHE A N 1
ATOM 1453 C CA . PHE A 1 186 ? 9.582 3.040 -20.910 1.00 96.25 186 PHE A CA 1
ATOM 1454 C C . PHE A 1 186 ? 8.375 3.989 -20.920 1.00 96.25 186 PHE A C 1
ATOM 1456 O O . PHE A 1 186 ? 7.891 4.384 -21.979 1.00 96.25 186 PHE A O 1
ATOM 1463 N N . SER A 1 187 ? 7.937 4.394 -19.731 1.00 96.00 187 SER A N 1
ATOM 1464 C CA . SER A 1 187 ? 6.892 5.387 -19.500 1.00 96.00 187 SER A CA 1
ATOM 1465 C C . SER A 1 187 ? 7.422 6.472 -18.554 1.00 96.00 187 SER A C 1
ATOM 1467 O O . SER A 1 187 ? 7.956 6.137 -17.496 1.00 96.00 187 SER A O 1
ATOM 1469 N N . PRO A 1 188 ? 7.290 7.768 -18.890 1.00 96.81 188 PRO A N 1
ATOM 1470 C CA . PRO A 1 188 ? 7.657 8.852 -17.982 1.00 96.81 188 PRO A CA 1
ATOM 1471 C C . PRO A 1 188 ? 6.825 8.834 -16.692 1.00 96.81 188 PRO A C 1
ATOM 1473 O O . PRO A 1 188 ? 5.662 8.429 -16.711 1.00 96.81 188 PRO A O 1
ATOM 1476 N N . LYS A 1 189 ? 7.379 9.376 -15.598 1.00 96.50 189 LYS A N 1
ATOM 1477 C CA . LYS A 1 189 ? 6.722 9.471 -14.278 1.00 96.50 189 LYS A CA 1
ATOM 1478 C C . LYS A 1 189 ? 5.285 9.971 -14.342 1.00 96.50 189 LYS A C 1
ATOM 1480 O O . LYS A 1 189 ? 4.402 9.365 -13.747 1.00 96.50 189 LYS A O 1
ATOM 1485 N N . GLN A 1 190 ? 5.054 11.044 -15.095 1.00 97.19 190 GLN A N 1
ATOM 1486 C CA . GLN A 1 190 ? 3.732 11.647 -15.218 1.00 97.19 190 GLN A CA 1
ATOM 1487 C C . GLN A 1 190 ? 2.701 10.678 -15.816 1.00 97.19 190 GLN A C 1
ATOM 1489 O O . GLN A 1 190 ? 1.592 10.589 -15.309 1.00 97.19 190 GLN A O 1
ATOM 1494 N N . VAL A 1 191 ? 3.086 9.881 -16.817 1.00 97.31 191 VAL A N 1
ATOM 1495 C CA . VAL A 1 191 ? 2.189 8.887 -17.426 1.00 97.31 191 VAL A CA 1
ATOM 1496 C C . VAL A 1 191 ? 1.851 7.782 -16.428 1.00 97.31 191 VAL A C 1
ATOM 1498 O O . VAL A 1 191 ? 0.694 7.389 -16.315 1.00 97.31 191 VAL A O 1
ATOM 1501 N N . ILE A 1 192 ? 2.837 7.277 -15.682 1.00 96.75 192 ILE A N 1
ATOM 1502 C CA . ILE A 1 192 ? 2.598 6.234 -14.670 1.00 96.75 192 ILE A CA 1
ATOM 1503 C C . ILE A 1 192 ? 1.663 6.774 -13.580 1.00 96.75 192 ILE A C 1
ATOM 1505 O O . ILE A 1 192 ? 0.678 6.124 -13.235 1.00 96.75 192 ILE A O 1
ATOM 1509 N N . LYS A 1 193 ? 1.931 7.994 -13.105 1.00 95.62 193 LYS A N 1
ATOM 1510 C CA . LYS A 1 193 ? 1.123 8.698 -12.109 1.00 95.62 193 LYS A CA 1
ATOM 1511 C C . LYS A 1 193 ? -0.331 8.867 -12.544 1.00 95.62 193 LYS A C 1
ATOM 1513 O O . LYS A 1 193 ? -1.225 8.452 -11.818 1.00 95.62 193 LYS A O 1
ATOM 1518 N N . GLU A 1 194 ? -0.566 9.395 -13.742 1.00 96.25 194 GLU A N 1
ATOM 1519 C CA . GLU A 1 194 ? -1.918 9.581 -14.286 1.00 96.25 194 GLU A CA 1
ATOM 1520 C C . GLU A 1 194 ? -2.687 8.252 -14.367 1.00 96.25 194 GLU A C 1
ATOM 1522 O O . GLU A 1 194 ? -3.888 8.201 -14.108 1.00 96.25 194 GLU A O 1
ATOM 1527 N N . ASN A 1 195 ? -1.999 7.149 -14.680 1.00 94.81 195 ASN A N 1
ATOM 1528 C CA . ASN A 1 195 ? -2.610 5.821 -14.708 1.00 94.81 195 ASN A CA 1
ATOM 1529 C C . ASN A 1 195 ? -2.937 5.277 -13.316 1.00 94.81 195 ASN A C 1
ATOM 1531 O O . ASN A 1 195 ? -3.971 4.636 -13.156 1.00 94.81 195 ASN A O 1
ATOM 1535 N N . ILE A 1 196 ? -2.103 5.543 -12.311 1.00 90.81 196 ILE A N 1
ATOM 1536 C CA . ILE A 1 196 ? -2.431 5.224 -10.918 1.00 90.81 196 ILE A CA 1
ATOM 1537 C C . ILE A 1 196 ? -3.668 6.025 -10.491 1.00 90.81 196 ILE A C 1
ATOM 1539 O O . ILE A 1 196 ? -4.660 5.445 -10.059 1.00 90.81 196 ILE A O 1
ATOM 1543 N N . GLU A 1 197 ? -3.645 7.345 -10.682 1.00 89.69 197 GLU A N 1
ATOM 1544 C CA . GLU A 1 197 ? -4.713 8.263 -10.268 1.00 89.69 197 GLU A CA 1
ATOM 1545 C C . GLU A 1 197 ? -6.056 7.968 -10.928 1.00 89.69 197 GLU A C 1
ATOM 1547 O O . GLU A 1 197 ? -7.088 8.022 -10.267 1.00 89.69 197 GLU A O 1
ATOM 1552 N N . LYS A 1 198 ? -6.052 7.588 -12.208 1.00 90.81 198 LYS A N 1
ATOM 1553 C CA . LYS A 1 198 ? -7.264 7.193 -12.933 1.00 90.81 198 LYS A CA 1
ATOM 1554 C C . LYS A 1 198 ? -7.997 6.013 -12.283 1.00 90.81 198 LYS A C 1
ATOM 1556 O O . LYS A 1 198 ? -9.204 5.868 -12.479 1.00 90.81 198 LYS A O 1
ATOM 1561 N N . HIS A 1 199 ? -7.268 5.141 -11.593 1.00 81.38 199 HIS A N 1
ATOM 1562 C CA . HIS A 1 199 ? -7.790 3.882 -11.075 1.00 81.38 199 HIS A CA 1
ATOM 1563 C C . HIS A 1 199 ? -7.905 3.834 -9.553 1.00 81.38 199 HIS A C 1
ATOM 1565 O O . HIS A 1 199 ? -8.434 2.834 -9.067 1.00 81.38 199 HIS A O 1
ATOM 1571 N N . LEU A 1 200 ? -7.486 4.873 -8.825 1.00 71.50 200 LEU A N 1
ATOM 1572 C CA . LEU A 1 200 ? -7.779 5.038 -7.397 1.00 71.50 200 LEU A CA 1
ATOM 1573 C C . LEU A 1 200 ? -9.287 5.185 -7.171 1.00 71.50 200 LEU A C 1
ATOM 1575 O O . LEU A 1 200 ? -9.855 4.286 -6.502 1.00 71.50 200 LEU A O 1
#